Protein AF-A0A7S0YLD7-F1 (afdb_monomer)

Radius of gyration: 65.47 Å; Cα contacts (8 Å, |Δi|>4): 794; chains: 1; bounding box: 129×28×222 Å

Nearest PDB structures (foldseek):
  4e4d-assembly1_R  TM=2.985E-01  e=1.629E-03  Mus musculus
  3urf-assembly1_Z  TM=2.933E-01  e=1.146E-03  Homo sapiens
  3alq-assembly2_V  TM=3.279E-01  e=2.928E-03  Homo sapiens
  9cu8-assembly1_B  TM=3.240E-01  e=6.652E-03  Homo sapiens
  4rsu-assembly2_F  TM=4.200E-01  e=4.342E-02  Homo sapiens

Mean predicted aligned error: 17.15 Å

Foldseek 3Di:
DDDDDDDDDPDDDDAQDKDPPQWEFDDCDDPDSGDTDGQPQVPADVQWEFPDCIYHDSGDTDGQDWDPPQWEFEPPGYHDSGDTHGADDDDPQWAFADRTYHDSTDTDGQPFAAQQWAFDDDPDPRDHRDTDGLPPPDKPDPQWEAAHGRNDRGDIDGQDFDPPQWAFDDPMSNDSGDTDGQDWDDPQWEFPLCTDPVRRHDSGDTDGQDWDDPQWEFEDCTYHDSGDTDGQDQLDPQWAFDDHTYHDSTDTDGADDFEDPQWAFPDDDGNHDHTDIDGLVPDDWAPPQWEFPDHGYHDNGDTDGQDKDPPQWEFDDCIHHDSTDTDGADDDPPPDDFPDHIYHDSTDD

InterPro domains:
  IPR001368 TNFR/NGFR cysteine-rich region [PS50050] (234-277)
  IPR001368 TNFR/NGFR cysteine-rich region [PS50050] (285-326)

Sequence (349 aa):
ARGAGRGGSMGSCQPCPSCPTGKYRVGCSGLSEGSCVDCPSSQCAAGEWLSGCAGDQPGQCDSCATHPLGFYNAGCGGVSPGAKTPCRACGPGQWLSGCEGQEPGVCRPVSMPLESEYTAKPEAWNSDRVNKPCLGLEGCGAGSWRPCGNGTRGMCAKCGACDNGHYREGCGGVSEGSCAPCGHCDPGFVRVQCGGDEAPFSGGTCEPCGGCADGEFRDGCVYMSGGECALCRDCGAEMFLKGCGGEDAGACLECSPQCEPGSYEAVACSPRTNRVCADCASQAACPSGEFREGCGGVSRGECVACSSCPAGSYRSGCDTGSRGVCETCGACPEGQFRSGCSGVDPGVC

Organism: NCBI:txid464990

Structure (mmCIF, N/CA/C/O backbone):
data_AF-A0A7S0YLD7-F1
#
_entry.id   AF-A0A7S0YLD7-F1
#
loop_
_atom_site.group_PDB
_atom_site.id
_atom_site.type_symbol
_atom_site.label_atom_id
_atom_site.label_alt_id
_atom_site.label_comp_id
_atom_site.label_asym_id
_atom_site.label_entity_id
_atom_site.label_seq_id
_atom_site.pdbx_PDB_ins_code
_atom_site.Cartn_x
_atom_site.Cartn_y
_atom_site.Cartn_z
_atom_site.occupancy
_atom_site.B_iso_or_equiv
_atom_site.auth_seq_id
_atom_site.auth_comp_id
_atom_site.auth_asym_id
_atom_site.auth_atom_id
_atom_site.pdbx_PDB_model_num
ATOM 1 N N . ALA A 1 1 ? 63.143 11.534 -143.411 1.00 44.19 1 ALA A N 1
ATOM 2 C CA . ALA A 1 1 ? 63.783 11.706 -142.089 1.00 44.19 1 ALA A CA 1
ATOM 3 C C . ALA A 1 1 ? 62.665 11.762 -141.051 1.00 44.19 1 ALA A C 1
ATOM 5 O O . ALA A 1 1 ? 61.868 12.681 -141.106 1.00 44.19 1 ALA A O 1
ATOM 6 N N . ARG A 1 2 ? 62.316 10.655 -140.383 1.00 41.53 2 ARG A N 1
ATOM 7 C CA . ARG A 1 2 ? 62.881 10.194 -139.096 1.00 41.53 2 ARG A CA 1
ATOM 8 C C . ARG A 1 2 ? 63.023 11.326 -138.069 1.00 41.53 2 ARG A C 1
ATOM 10 O O . ARG A 1 2 ? 63.936 12.131 -138.182 1.00 41.53 2 ARG A O 1
ATOM 17 N N . GLY A 1 3 ? 62.157 11.293 -137.059 1.00 41.72 3 GLY A N 1
ATOM 18 C CA . GLY A 1 3 ? 62.261 12.038 -135.806 1.00 41.72 3 GLY A CA 1
ATOM 19 C C . GLY A 1 3 ? 61.340 11.389 -134.775 1.00 41.72 3 GLY A C 1
ATOM 20 O O . GLY A 1 3 ? 60.137 11.608 -134.799 1.00 41.72 3 GLY A O 1
ATOM 21 N N . ALA A 1 4 ? 61.914 10.503 -133.964 1.00 44.38 4 ALA A N 1
ATOM 22 C CA . ALA A 1 4 ? 61.267 9.644 -132.976 1.00 44.38 4 ALA A CA 1
ATOM 23 C C . ALA A 1 4 ? 61.378 10.214 -131.545 1.00 44.38 4 ALA A C 1
ATOM 25 O O . ALA A 1 4 ? 62.271 11.012 -131.270 1.00 44.38 4 ALA A O 1
ATOM 26 N N . GLY A 1 5 ? 60.554 9.689 -130.627 1.00 42.72 5 GLY A N 1
ATOM 27 C CA . GLY A 1 5 ? 60.706 9.804 -129.165 1.00 42.72 5 GLY A CA 1
ATOM 28 C C . GLY A 1 5 ? 59.812 10.886 -128.545 1.00 42.72 5 GLY A C 1
ATOM 29 O O . GLY A 1 5 ? 59.773 12.001 -129.034 1.00 42.72 5 GLY A O 1
ATOM 30 N N . ARG A 1 6 ? 59.095 10.655 -127.443 1.00 46.38 6 ARG A N 1
ATOM 31 C CA . ARG A 1 6 ? 59.477 9.878 -126.257 1.00 46.38 6 ARG A CA 1
ATOM 32 C C . ARG A 1 6 ? 58.252 9.230 -125.607 1.00 46.38 6 ARG A C 1
ATOM 34 O O . ARG A 1 6 ? 57.227 9.879 -125.426 1.00 46.38 6 ARG A O 1
ATOM 41 N N . GLY A 1 7 ? 58.404 7.963 -125.225 1.00 49.97 7 GLY A N 1
ATOM 42 C CA . GLY A 1 7 ? 57.498 7.284 -124.308 1.00 49.97 7 GLY A CA 1
ATOM 43 C C . GLY A 1 7 ? 57.622 7.875 -122.905 1.00 49.97 7 GLY A C 1
ATOM 44 O O . GLY A 1 7 ? 58.716 7.921 -122.342 1.00 49.97 7 GLY A O 1
ATOM 45 N N . GLY A 1 8 ? 56.501 8.333 -122.353 1.00 50.31 8 GLY A N 1
ATOM 46 C CA . GLY A 1 8 ? 56.354 8.546 -120.921 1.00 50.31 8 GLY A CA 1
ATOM 47 C C . GLY A 1 8 ? 56.080 7.198 -120.268 1.00 50.31 8 GLY A C 1
ATOM 48 O O . GLY A 1 8 ? 55.008 6.628 -120.450 1.00 50.31 8 GLY A O 1
ATOM 49 N N . SER A 1 9 ? 57.067 6.672 -119.548 1.00 53.47 9 SER A N 1
ATOM 50 C CA . SER A 1 9 ? 56.883 5.553 -118.626 1.00 53.47 9 SER A CA 1
ATOM 51 C C . SER A 1 9 ? 55.834 5.955 -117.587 1.00 53.47 9 SER A C 1
ATOM 53 O O . SER A 1 9 ? 56.093 6.852 -116.787 1.00 53.47 9 SER A O 1
ATOM 55 N N . MET A 1 10 ? 54.657 5.324 -117.598 1.00 56.72 10 MET A N 1
ATOM 56 C CA . MET A 1 10 ? 53.696 5.428 -116.497 1.00 56.72 10 MET A CA 1
ATOM 57 C C . MET A 1 10 ? 54.346 4.808 -115.256 1.00 56.72 10 MET A C 1
ATOM 59 O O . MET A 1 10 ? 54.397 3.589 -115.119 1.00 56.72 10 MET A O 1
ATOM 63 N N . GLY A 1 11 ? 54.928 5.643 -114.394 1.00 60.44 11 GLY A N 1
ATOM 64 C CA . GLY A 1 11 ? 55.459 5.199 -113.110 1.00 60.44 11 GLY A CA 1
ATOM 65 C C . GLY A 1 11 ? 54.328 4.621 -112.261 1.00 60.44 11 GLY A C 1
ATOM 66 O O . GLY A 1 11 ? 53.287 5.256 -112.103 1.00 60.44 11 GLY A O 1
ATOM 67 N N . SER A 1 12 ? 54.510 3.409 -111.741 1.00 69.62 12 SER A N 1
ATOM 68 C CA . SER A 1 12 ? 53.575 2.806 -110.792 1.00 69.62 12 SER A CA 1
ATOM 69 C C . SER A 1 12 ? 53.672 3.535 -109.452 1.00 69.62 12 SER A C 1
ATOM 71 O O . SER A 1 12 ? 54.767 3.625 -108.893 1.00 69.62 12 SER A O 1
ATOM 73 N N . CYS A 1 13 ? 52.554 4.023 -108.916 1.00 75.75 13 CYS A N 1
ATOM 74 C CA . CYS A 1 13 ? 52.517 4.590 -107.569 1.00 75.75 13 CYS A CA 1
ATOM 75 C C . CYS A 1 13 ? 52.912 3.512 -106.549 1.00 75.75 13 CYS A C 1
ATOM 77 O O . CYS A 1 13 ? 52.220 2.503 -106.410 1.00 75.75 13 CYS A O 1
ATOM 79 N N . GLN A 1 14 ? 54.033 3.715 -105.854 1.00 80.00 14 GLN A N 1
ATOM 80 C CA . GLN A 1 14 ? 54.391 2.905 -104.693 1.00 80.00 14 GLN A CA 1
ATOM 81 C C . GLN A 1 14 ? 53.663 3.449 -103.453 1.00 80.00 14 GLN A C 1
ATOM 83 O O . GLN A 1 14 ? 53.526 4.668 -103.324 1.00 80.00 14 GLN A O 1
ATOM 88 N N . PRO A 1 15 ? 53.173 2.576 -102.555 1.00 80.88 15 PRO A N 1
ATOM 89 C CA . PRO A 1 15 ? 52.549 3.012 -101.313 1.00 80.88 15 PRO A CA 1
ATOM 90 C C . PRO A 1 15 ? 53.565 3.734 -100.419 1.00 80.88 15 PRO A C 1
ATOM 92 O O . PRO A 1 15 ? 54.751 3.404 -100.413 1.00 80.88 15 PRO A O 1
ATOM 95 N N . CYS A 1 16 ? 53.085 4.708 -99.647 1.00 83.56 16 CYS A N 1
ATOM 96 C CA . CYS A 1 16 ? 53.912 5.449 -98.701 1.00 83.56 16 CYS A CA 1
ATOM 97 C C . CYS A 1 16 ? 54.559 4.496 -97.676 1.00 83.56 16 CYS A C 1
ATOM 99 O O . CYS A 1 16 ? 53.868 3.612 -97.160 1.00 83.56 16 CYS A O 1
ATOM 101 N N . PRO A 1 17 ? 55.845 4.676 -97.318 1.00 84.25 17 PRO A N 1
ATOM 102 C CA . PRO A 1 17 ? 56.487 3.828 -96.316 1.00 84.25 17 PRO A CA 1
ATOM 103 C C . PRO A 1 17 ? 55.792 3.965 -94.950 1.00 84.25 17 PRO A C 1
ATOM 105 O O . PRO A 1 17 ? 55.412 5.062 -94.548 1.00 84.25 17 PRO A O 1
ATOM 108 N N . SER A 1 18 ? 55.640 2.897 -94.172 1.00 84.56 18 SER A N 1
ATOM 109 C CA . SER A 1 18 ? 55.061 2.999 -92.821 1.00 84.56 18 SER A CA 1
ATOM 110 C C . SER A 1 18 ? 55.988 3.759 -91.858 1.00 84.56 18 SER A C 1
ATOM 112 O O . SER A 1 18 ? 57.210 3.639 -91.948 1.00 84.56 18 SER A O 1
ATOM 114 N N . CYS A 1 19 ? 55.424 4.535 -90.928 1.00 85.56 19 CYS A N 1
ATOM 115 C CA . CYS A 1 19 ? 56.188 5.157 -89.841 1.00 85.56 19 CYS A CA 1
ATOM 116 C C . CYS A 1 19 ? 56.404 4.181 -88.664 1.00 85.56 19 CYS A C 1
ATOM 118 O O . CYS A 1 19 ? 55.592 3.272 -88.480 1.00 85.56 19 CYS A O 1
ATOM 120 N N . PRO A 1 20 ? 57.471 4.355 -87.858 1.00 84.56 20 PRO A N 1
ATOM 121 C CA . PRO A 1 20 ? 57.653 3.619 -86.604 1.00 84.56 20 PRO A CA 1
ATOM 122 C C . PRO A 1 20 ? 56.518 3.882 -85.602 1.00 84.56 20 PRO A C 1
ATOM 124 O O . PRO A 1 20 ? 55.880 4.935 -85.649 1.00 84.56 20 PRO A O 1
ATOM 127 N N . THR A 1 21 ? 56.309 2.957 -84.659 1.00 80.94 21 THR A N 1
ATOM 128 C CA . THR A 1 21 ? 55.307 3.078 -83.585 1.00 80.94 21 THR A CA 1
ATOM 129 C C . THR A 1 21 ? 55.423 4.419 -82.853 1.00 80.94 21 THR A C 1
ATOM 131 O O . THR A 1 21 ? 56.514 4.802 -82.433 1.00 80.94 21 THR A O 1
ATOM 134 N N . GLY A 1 22 ? 54.296 5.121 -82.689 1.00 81.19 22 GLY A N 1
ATOM 135 C CA . GLY A 1 22 ? 54.239 6.440 -82.045 1.00 81.19 22 GLY A CA 1
ATOM 136 C C . GLY A 1 22 ? 54.400 7.635 -82.996 1.00 81.19 22 GLY A C 1
ATOM 137 O O . GLY A 1 22 ? 54.446 8.771 -82.522 1.00 81.19 22 GLY A O 1
ATOM 138 N N . LYS A 1 23 ? 54.456 7.407 -84.319 1.00 87.94 23 LYS A N 1
ATOM 139 C CA . LYS A 1 23 ? 54.466 8.460 -85.346 1.00 87.94 23 LYS A CA 1
ATOM 140 C C . LYS A 1 23 ? 53.478 8.172 -86.481 1.00 87.94 23 LYS A C 1
ATOM 142 O O . LYS A 1 23 ? 53.271 7.014 -86.842 1.00 87.94 23 LYS A O 1
ATOM 147 N N . TYR A 1 24 ? 52.952 9.226 -87.103 1.00 87.06 24 TYR A N 1
ATOM 148 C CA . TYR A 1 24 ? 52.149 9.148 -88.330 1.00 87.06 24 TYR A CA 1
ATOM 149 C C . TYR A 1 24 ? 52.771 9.993 -89.446 1.00 87.06 24 TYR A C 1
ATOM 151 O O . TYR A 1 24 ? 53.573 10.897 -89.200 1.00 87.06 24 TYR A O 1
ATOM 159 N N . ARG A 1 25 ? 52.458 9.665 -90.697 1.00 87.69 25 ARG A N 1
ATOM 16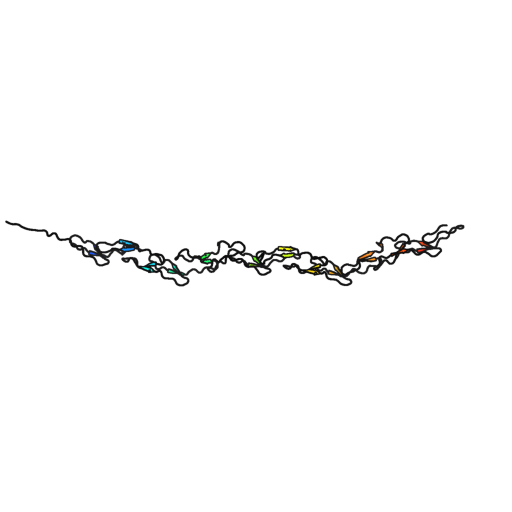0 C CA . ARG A 1 25 ? 53.053 10.286 -91.879 1.00 87.69 25 ARG A CA 1
ATOM 161 C C . ARG A 1 25 ? 52.218 11.469 -92.343 1.00 87.69 25 ARG A C 1
ATOM 163 O O . ARG A 1 25 ? 51.037 11.324 -92.636 1.00 87.69 25 ARG A O 1
ATOM 170 N N . VAL A 1 26 ? 52.868 12.617 -92.511 1.00 88.12 26 VAL A N 1
ATOM 171 C CA . VAL A 1 26 ? 52.284 13.811 -93.134 1.00 88.12 26 VAL A CA 1
ATOM 172 C C . VAL A 1 26 ? 52.987 14.130 -94.448 1.00 88.12 26 VAL A C 1
ATOM 174 O O . VAL A 1 26 ? 54.191 13.918 -94.600 1.00 88.12 26 VAL A O 1
ATOM 177 N N . GLY A 1 27 ? 52.231 14.652 -95.416 1.00 87.25 27 GLY A N 1
ATOM 178 C CA . GLY A 1 27 ? 52.791 15.159 -96.672 1.00 87.25 27 GLY A CA 1
ATOM 179 C C . GLY A 1 27 ? 53.348 14.092 -97.623 1.00 87.25 27 GLY A C 1
ATOM 180 O O . GLY A 1 27 ? 54.258 14.396 -98.393 1.00 87.25 27 GLY A O 1
ATOM 181 N N . CYS A 1 28 ? 52.832 12.856 -97.579 1.00 87.25 28 CYS A N 1
ATOM 182 C CA . CYS A 1 28 ? 53.123 11.860 -98.613 1.00 87.25 28 CYS A CA 1
ATOM 183 C C . CYS A 1 28 ? 52.245 12.121 -99.844 1.00 87.25 28 CYS A C 1
ATOM 185 O O . CYS A 1 28 ? 51.064 11.772 -99.860 1.00 87.25 28 CYS A O 1
ATOM 187 N N . SER A 1 29 ? 52.793 12.791 -100.857 1.00 83.44 29 SER A N 1
ATOM 188 C CA . SER A 1 29 ? 52.086 13.067 -102.110 1.00 83.44 29 SER A CA 1
ATOM 189 C C . SER A 1 29 ? 53.054 13.313 -103.270 1.00 83.44 29 SER A C 1
ATOM 191 O O . SER A 1 29 ? 54.171 13.807 -103.094 1.00 83.44 29 SER A O 1
ATOM 193 N N . GLY A 1 30 ? 52.623 12.967 -104.486 1.00 83.19 30 GLY A N 1
ATOM 194 C CA . GLY A 1 30 ? 53.399 13.183 -105.709 1.00 83.19 30 GLY A CA 1
ATOM 195 C C . GLY A 1 30 ? 54.743 12.445 -105.704 1.00 83.19 30 GLY A C 1
ATOM 196 O O . GLY A 1 30 ? 54.772 11.224 -105.811 1.00 83.19 30 GLY A O 1
ATOM 197 N N . LEU A 1 31 ? 55.843 13.204 -105.615 1.00 79.56 31 LEU A N 1
ATOM 198 C CA . LEU A 1 31 ? 57.227 12.702 -105.571 1.00 79.56 31 LEU A CA 1
ATOM 199 C C . LEU A 1 31 ? 57.837 12.710 -104.156 1.00 79.56 31 LEU A C 1
ATOM 201 O O . LEU A 1 31 ? 59.010 12.385 -103.996 1.00 79.56 31 LEU A O 1
ATOM 205 N N . SER A 1 32 ? 57.077 13.127 -103.140 1.00 83.88 32 SER A N 1
ATOM 206 C CA . SER A 1 32 ? 57.537 13.194 -101.753 1.00 83.88 32 SER A CA 1
ATOM 207 C C . SER A 1 32 ? 57.104 11.949 -100.993 1.00 83.88 32 SER A C 1
ATOM 209 O O . SER A 1 32 ? 55.913 11.642 -100.925 1.00 83.88 32 SER A O 1
ATOM 211 N N . GLU A 1 33 ? 58.055 11.279 -100.343 1.00 84.44 33 GLU A N 1
ATOM 212 C CA . GLU A 1 33 ? 57.756 10.173 -99.430 1.00 84.44 33 GLU A CA 1
ATOM 213 C C . GLU A 1 33 ? 57.054 10.650 -98.145 1.00 84.44 33 GLU A C 1
ATOM 215 O O . GLU A 1 33 ? 56.510 9.833 -97.409 1.00 84.44 33 GLU A O 1
ATOM 220 N N . GLY A 1 34 ? 57.018 11.958 -97.864 1.00 89.12 34 GLY A N 1
ATOM 221 C CA . GLY A 1 34 ? 56.459 12.530 -96.635 1.00 89.12 34 GLY A CA 1
ATOM 222 C C . GLY A 1 34 ? 57.356 12.343 -95.406 1.00 89.12 34 GLY A C 1
ATOM 223 O O . GLY A 1 34 ? 58.377 11.657 -95.455 1.00 89.12 34 GLY A O 1
ATOM 224 N N . SER A 1 35 ? 56.955 12.938 -94.282 1.00 89.81 35 SER A N 1
ATOM 225 C CA . SER A 1 35 ? 57.714 12.918 -93.023 1.00 89.81 35 SER A CA 1
ATOM 226 C C . SER A 1 35 ? 56.894 12.309 -91.891 1.00 89.81 35 SER A C 1
ATOM 228 O O . SER A 1 35 ? 55.695 12.558 -91.783 1.00 89.81 35 SER A O 1
ATOM 230 N N . CYS A 1 36 ? 57.544 11.530 -91.025 1.00 90.81 36 CYS A N 1
ATOM 231 C CA . CYS A 1 36 ? 56.917 10.988 -89.821 1.00 90.81 36 CYS A CA 1
ATOM 232 C C . CYS A 1 36 ? 56.949 12.029 -88.698 1.00 90.81 36 CYS A C 1
ATOM 234 O O . CYS A 1 36 ? 58.028 12.432 -88.259 1.00 90.81 36 CYS A O 1
ATOM 236 N N . VAL A 1 37 ? 55.777 12.428 -88.219 1.00 89.44 37 VAL A N 1
ATOM 237 C CA . VAL A 1 37 ? 55.598 13.337 -87.081 1.00 89.44 37 VAL A CA 1
ATOM 238 C C . VAL A 1 37 ? 55.055 12.572 -85.878 1.00 89.44 37 VAL A C 1
ATOM 240 O O . VAL A 1 37 ? 54.408 11.537 -86.037 1.00 89.44 37 VAL A O 1
ATOM 243 N N . ASP A 1 38 ? 55.354 13.058 -84.675 1.00 88.25 38 ASP A N 1
ATOM 244 C CA . ASP A 1 38 ? 54.923 12.405 -83.439 1.00 88.25 38 ASP A CA 1
ATOM 245 C C . ASP A 1 38 ? 53.398 12.429 -83.307 1.00 88.25 38 ASP A C 1
ATOM 247 O O . ASP A 1 38 ? 52.733 13.406 -83.668 1.00 88.25 38 ASP A O 1
ATOM 251 N N . CYS A 1 39 ? 52.846 11.330 -82.796 1.00 86.88 39 CYS A N 1
ATOM 252 C CA . CYS A 1 39 ? 51.427 11.230 -82.498 1.00 86.88 39 CYS A CA 1
ATOM 253 C C . CYS A 1 39 ? 51.005 12.341 -81.520 1.00 86.88 39 CYS A C 1
ATOM 255 O O . CYS A 1 39 ? 51.677 12.537 -80.502 1.00 86.88 39 CYS A O 1
ATOM 257 N N . PRO A 1 40 ? 49.890 13.050 -81.768 1.00 85.69 40 PRO A N 1
ATOM 258 C CA . PRO A 1 40 ? 49.458 14.177 -80.948 1.00 85.69 40 PRO A CA 1
ATOM 259 C C . PRO A 1 40 ? 48.782 13.719 -79.643 1.00 85.69 40 PRO A C 1
ATOM 261 O O . PRO A 1 40 ? 47.692 14.162 -79.301 1.00 85.69 40 PRO A O 1
ATOM 264 N N . SER A 1 41 ? 49.420 12.832 -78.875 1.00 78.81 41 SER A N 1
ATOM 265 C CA . SER A 1 41 ? 48.837 12.245 -77.660 1.00 78.81 41 SER A CA 1
ATOM 266 C C . SER A 1 41 ? 48.589 13.264 -76.543 1.00 78.81 41 SER A C 1
ATOM 268 O O . SER A 1 41 ? 47.836 12.987 -75.617 1.00 78.81 41 SER A O 1
ATOM 270 N N . SER A 1 42 ? 49.209 14.445 -76.619 1.00 80.38 42 SER A N 1
ATOM 271 C CA . SER A 1 42 ? 48.949 15.578 -75.724 1.00 80.38 42 SER A CA 1
ATOM 272 C C . SER A 1 42 ? 47.642 16.321 -76.027 1.00 80.38 42 SER A C 1
ATOM 274 O O . SER A 1 42 ? 47.277 17.212 -75.265 1.00 80.38 42 SER A O 1
ATOM 276 N N . GLN A 1 43 ? 46.949 15.985 -77.122 1.00 85.56 43 GLN A N 1
ATOM 277 C CA . GLN A 1 43 ? 45.658 16.580 -77.485 1.00 85.56 43 GLN A CA 1
ATOM 278 C C . GLN A 1 43 ? 44.459 15.839 -76.882 1.00 85.56 43 GLN A C 1
ATOM 280 O O . GLN A 1 43 ? 43.360 16.387 -76.891 1.00 85.56 43 GLN A O 1
ATOM 285 N N . CYS A 1 44 ? 44.652 14.628 -76.351 1.00 87.31 44 CYS A N 1
ATOM 286 C CA . CYS A 1 44 ? 43.582 13.895 -75.678 1.00 87.31 44 CYS A CA 1
ATOM 287 C C . CYS A 1 44 ? 43.329 14.461 -74.278 1.00 87.31 44 CYS A C 1
ATOM 289 O O . CYS A 1 44 ? 44.271 14.806 -73.556 1.00 87.31 44 CYS A O 1
ATOM 291 N N . ALA A 1 45 ? 42.055 14.569 -73.896 1.00 87.31 45 ALA A N 1
ATOM 292 C CA . ALA A 1 45 ? 41.681 15.064 -72.580 1.00 87.31 45 ALA A CA 1
ATOM 293 C C . ALA A 1 45 ? 42.025 14.039 -71.483 1.00 87.31 45 ALA A C 1
ATOM 295 O O . ALA A 1 45 ? 42.262 12.857 -71.739 1.00 87.31 45 ALA A O 1
ATOM 296 N N . ALA A 1 46 ? 42.043 14.484 -70.223 1.00 81.31 46 ALA A N 1
ATOM 297 C CA . ALA A 1 46 ? 42.197 13.570 -69.094 1.00 81.31 46 ALA A CA 1
ATOM 298 C C . ALA A 1 46 ? 41.055 12.534 -69.094 1.00 81.31 46 ALA A C 1
ATOM 300 O O . ALA A 1 46 ? 39.885 12.910 -69.076 1.00 81.31 46 ALA A O 1
ATOM 301 N N . GLY A 1 47 ? 41.394 11.240 -69.097 1.00 82.50 47 GLY A N 1
ATOM 302 C CA . GLY A 1 47 ? 40.413 10.157 -69.263 1.00 82.50 47 GLY A CA 1
ATOM 303 C C . GLY A 1 47 ? 40.231 9.657 -70.694 1.00 82.50 47 GLY A C 1
ATOM 304 O O . GLY A 1 47 ? 39.331 8.852 -70.937 1.00 82.50 47 GLY A O 1
ATOM 305 N N . GLU A 1 48 ? 41.104 10.072 -71.610 1.00 89.12 48 GLU A N 1
ATOM 306 C CA . GLU A 1 48 ? 41.169 9.567 -72.977 1.00 89.12 48 GLU A CA 1
ATOM 307 C C . GLU A 1 48 ? 42.583 9.092 -73.332 1.00 89.12 48 GLU A C 1
ATOM 309 O O . GLU A 1 48 ? 43.583 9.548 -72.770 1.00 89.12 48 GLU A O 1
ATOM 314 N N . TRP A 1 49 ? 42.673 8.178 -74.293 1.00 88.06 49 TRP A N 1
ATOM 315 C CA . TRP A 1 49 ? 43.929 7.700 -74.862 1.00 88.06 49 TRP A CA 1
ATOM 316 C C . TRP A 1 49 ? 43.864 7.745 -76.386 1.00 88.06 49 TRP A C 1
ATOM 318 O O . TRP A 1 49 ? 42.804 7.589 -76.984 1.00 88.06 49 TRP A O 1
ATOM 328 N N . LEU A 1 50 ? 45.004 7.969 -77.029 1.00 88.44 50 LEU A N 1
ATOM 329 C CA . LEU A 1 50 ? 45.099 8.049 -78.477 1.00 88.44 50 LEU A CA 1
ATOM 330 C C . LEU A 1 50 ? 45.178 6.641 -79.075 1.00 88.44 50 LEU A C 1
ATOM 332 O O . LEU A 1 50 ? 46.209 5.969 -78.968 1.00 88.44 50 LEU A O 1
ATOM 336 N N . SER A 1 51 ? 44.104 6.219 -79.734 1.00 87.62 51 SER A N 1
ATOM 337 C CA . SER A 1 51 ? 44.025 4.967 -80.476 1.00 87.62 51 SER A CA 1
ATOM 338 C C . SER A 1 51 ? 44.296 5.185 -81.965 1.00 87.62 51 SER A C 1
ATOM 340 O O . SER A 1 51 ? 44.127 6.277 -82.508 1.00 87.62 51 SER A O 1
ATOM 342 N N . GLY A 1 52 ? 44.779 4.144 -82.647 1.00 85.44 52 GLY A N 1
ATOM 343 C CA . GLY A 1 52 ? 44.892 4.150 -84.109 1.00 85.44 52 GLY A CA 1
ATOM 344 C C . GLY A 1 52 ? 45.935 5.103 -84.711 1.00 85.44 52 GLY A C 1
ATOM 345 O O . GLY A 1 52 ? 45.923 5.298 -85.922 1.00 85.44 52 GLY A O 1
ATOM 346 N N . CYS A 1 53 ? 46.846 5.685 -83.922 1.00 84.81 53 CYS A N 1
ATOM 347 C CA . CYS A 1 53 ? 47.915 6.521 -84.476 1.00 84.81 53 CYS A CA 1
ATOM 348 C C . CYS A 1 53 ? 49.017 5.665 -85.125 1.00 84.81 53 CYS A C 1
ATOM 350 O O . CYS A 1 53 ? 49.957 5.213 -84.464 1.00 84.81 53 CYS A O 1
ATOM 352 N N . ALA A 1 54 ? 48.874 5.418 -86.427 1.00 82.81 54 ALA A N 1
ATOM 353 C CA . ALA A 1 54 ? 49.837 4.709 -87.259 1.00 82.81 54 AL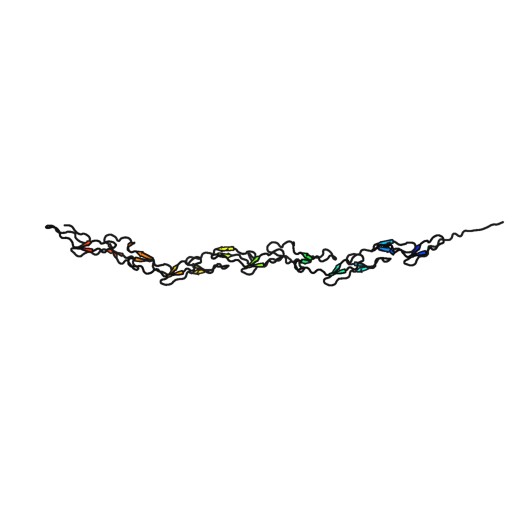A A CA 1
ATOM 354 C C . ALA A 1 54 ? 49.615 5.032 -88.746 1.00 82.81 54 ALA A C 1
ATOM 356 O O . ALA A 1 54 ? 48.538 5.460 -89.159 1.00 82.81 54 ALA A O 1
ATOM 357 N N . GLY A 1 55 ? 50.635 4.781 -89.572 1.00 82.00 55 GLY A N 1
ATOM 358 C CA . GLY A 1 55 ? 50.526 4.963 -91.021 1.00 82.00 55 GLY A CA 1
ATOM 359 C C . GLY A 1 55 ? 50.325 6.431 -91.393 1.00 82.00 55 GLY A C 1
ATOM 360 O O . GLY A 1 55 ? 51.188 7.252 -91.096 1.00 82.00 55 GLY A O 1
ATOM 361 N N . ASP A 1 56 ? 49.214 6.743 -92.053 1.00 78.94 56 ASP A N 1
ATOM 362 C CA . ASP A 1 56 ? 48.781 8.078 -92.479 1.00 78.94 56 ASP A CA 1
ATOM 363 C C . ASP A 1 56 ? 47.683 8.683 -91.583 1.00 78.94 56 ASP A C 1
ATOM 365 O O . ASP A 1 56 ? 47.221 9.795 -91.840 1.00 78.94 56 ASP A O 1
ATOM 369 N N . GLN A 1 57 ? 47.283 7.989 -90.511 1.00 82.75 57 GLN A N 1
ATOM 370 C CA . GLN A 1 57 ? 46.225 8.446 -89.615 1.00 82.75 57 GLN A CA 1
ATOM 371 C C . GLN A 1 57 ? 46.797 9.053 -88.324 1.00 82.75 57 GLN A C 1
ATOM 373 O O . GLN A 1 57 ? 47.602 8.406 -87.648 1.00 82.75 57 GLN A O 1
ATOM 378 N N . PRO A 1 58 ? 46.363 10.268 -87.928 1.00 83.62 58 PRO A N 1
ATOM 379 C CA . PRO A 1 58 ? 46.814 10.913 -86.691 1.00 83.62 58 PRO A CA 1
ATOM 380 C C . PRO A 1 58 ? 46.283 10.241 -85.409 1.00 83.62 58 PRO A C 1
ATOM 382 O O . PRO A 1 58 ? 46.707 10.609 -84.314 1.00 83.62 58 PRO A O 1
ATOM 385 N N . GLY A 1 59 ? 45.390 9.252 -85.536 1.00 88.00 59 GLY A N 1
ATOM 386 C CA . GLY A 1 59 ? 44.689 8.601 -84.431 1.00 88.00 59 GLY A CA 1
ATOM 387 C C . GLY A 1 59 ? 43.458 9.375 -83.950 1.00 88.00 59 GLY A C 1
ATOM 388 O O . GLY A 1 59 ? 43.193 10.493 -84.396 1.00 88.00 59 GLY A O 1
ATOM 389 N N . GLN A 1 60 ? 42.701 8.763 -83.043 1.00 90.75 60 GLN A N 1
ATOM 390 C CA . GLN A 1 60 ? 41.532 9.352 -82.390 1.00 90.75 60 GLN A CA 1
ATOM 391 C C . GLN A 1 60 ? 41.639 9.169 -80.872 1.00 90.75 60 GLN A C 1
ATOM 393 O O . GLN A 1 60 ? 42.157 8.162 -80.397 1.00 90.75 60 GLN A O 1
ATOM 398 N N . CYS A 1 61 ? 41.178 10.157 -80.107 1.00 90.25 61 CYS A N 1
ATOM 399 C CA . CYS A 1 61 ? 41.087 10.037 -78.657 1.00 90.25 61 CYS A CA 1
ATOM 400 C C . CYS A 1 61 ? 39.860 9.192 -78.298 1.00 90.25 61 CYS A C 1
ATOM 402 O O . CYS A 1 61 ? 38.727 9.589 -78.569 1.00 90.25 61 CYS A O 1
ATOM 404 N N . ASP A 1 62 ? 40.107 8.029 -77.704 1.00 88.81 62 ASP A N 1
ATOM 405 C CA . ASP A 1 62 ? 39.086 7.124 -77.195 1.00 88.81 62 ASP A CA 1
ATOM 406 C C . ASP A 1 62 ? 38.991 7.246 -75.676 1.00 88.81 62 ASP A C 1
ATOM 408 O O . ASP A 1 62 ? 39.998 7.348 -74.971 1.00 88.81 62 ASP A O 1
ATOM 412 N N . SER A 1 63 ? 37.768 7.193 -75.150 1.00 88.06 63 SER A N 1
ATOM 413 C CA . SER A 1 63 ? 37.545 7.229 -73.707 1.00 88.06 63 SER A CA 1
ATOM 414 C C . SER A 1 63 ? 38.097 5.976 -73.028 1.00 88.06 63 SER A C 1
ATOM 416 O O . SER A 1 63 ? 37.925 4.849 -73.502 1.00 88.06 63 SER A O 1
ATOM 418 N N . CYS A 1 64 ? 38.727 6.166 -71.871 1.00 86.12 64 CYS A N 1
ATOM 419 C CA . CYS A 1 64 ? 39.155 5.069 -71.016 1.00 86.12 64 CYS A CA 1
ATOM 420 C C . CYS A 1 64 ? 37.958 4.192 -70.626 1.00 86.12 64 CYS A C 1
ATOM 422 O O . CYS A 1 64 ? 36.907 4.694 -70.223 1.00 86.12 64 CYS A O 1
ATOM 424 N N . ALA A 1 65 ? 38.127 2.870 -70.700 1.00 83.50 65 ALA A N 1
ATOM 425 C CA . ALA A 1 65 ? 37.076 1.938 -70.312 1.00 83.50 65 ALA A CA 1
ATOM 426 C C . ALA A 1 65 ? 36.691 2.125 -68.835 1.00 83.50 65 ALA A C 1
ATOM 428 O O . ALA A 1 65 ? 37.559 2.166 -67.959 1.00 83.50 65 ALA A O 1
ATOM 429 N N . THR A 1 66 ? 35.386 2.184 -68.558 1.00 79.62 66 THR A N 1
ATOM 430 C CA . THR A 1 66 ? 34.853 2.039 -67.202 1.00 79.62 66 THR A CA 1
ATOM 431 C C . THR A 1 66 ? 34.724 0.552 -66.875 1.00 79.62 66 THR A C 1
ATOM 433 O O . THR A 1 66 ? 34.362 -0.273 -67.719 1.00 79.62 66 THR A O 1
ATOM 436 N N . HIS A 1 67 ? 35.077 0.175 -65.649 1.00 79.19 67 HIS A N 1
ATOM 437 C CA . HIS A 1 67 ? 35.040 -1.214 -65.200 1.00 79.19 67 HIS A CA 1
ATOM 438 C C . HIS A 1 67 ? 33.956 -1.429 -64.135 1.00 79.19 67 HIS A C 1
ATOM 440 O O . HIS A 1 67 ? 33.564 -0.477 -63.461 1.00 79.19 67 HIS A O 1
ATOM 446 N N . PRO A 1 68 ? 33.465 -2.675 -63.966 1.00 76.44 68 PRO A N 1
ATOM 447 C CA . PRO A 1 68 ? 32.571 -3.021 -62.866 1.00 76.44 68 PRO A CA 1
ATOM 448 C C . PRO A 1 68 ? 33.202 -2.725 -61.502 1.00 76.44 68 PRO A C 1
ATOM 450 O O . PRO A 1 68 ? 34.428 -2.727 -61.368 1.00 76.44 68 PRO A O 1
ATOM 453 N N . LEU A 1 69 ? 32.347 -2.556 -60.489 1.00 69.94 69 LEU A N 1
ATOM 454 C CA . LEU A 1 69 ? 32.746 -2.339 -59.097 1.00 69.94 69 LEU A CA 1
ATOM 455 C C . LEU A 1 69 ? 33.856 -3.315 -58.662 1.00 69.94 69 LEU A C 1
ATOM 457 O O . LEU A 1 69 ? 33.775 -4.519 -58.918 1.00 69.94 69 LEU A O 1
ATOM 461 N N . GLY A 1 70 ? 34.888 -2.781 -58.001 1.00 77.19 70 GLY A N 1
ATOM 462 C CA . GLY A 1 70 ? 36.056 -3.540 -57.539 1.00 77.19 70 GLY A CA 1
ATOM 463 C C . GLY A 1 70 ? 37.281 -3.482 -58.462 1.00 77.19 70 GLY A C 1
ATOM 464 O O . GLY A 1 70 ? 38.299 -4.097 -58.141 1.00 77.19 70 GLY A O 1
ATOM 465 N N . PHE A 1 71 ? 37.219 -2.733 -59.568 1.00 84.31 71 PHE A N 1
ATOM 466 C CA . PHE A 1 71 ? 38.352 -2.500 -60.468 1.00 84.31 71 PHE A CA 1
ATOM 467 C C . PHE A 1 71 ? 38.462 -1.027 -60.878 1.00 84.31 71 PHE A C 1
ATOM 469 O O . PHE A 1 71 ? 37.449 -0.364 -61.086 1.00 84.31 71 PHE A O 1
ATOM 476 N N . TYR A 1 72 ? 39.692 -0.555 -61.075 1.00 84.94 72 TYR A N 1
ATOM 477 C CA . TYR A 1 72 ? 40.003 0.740 -61.687 1.00 84.94 72 TYR A CA 1
ATO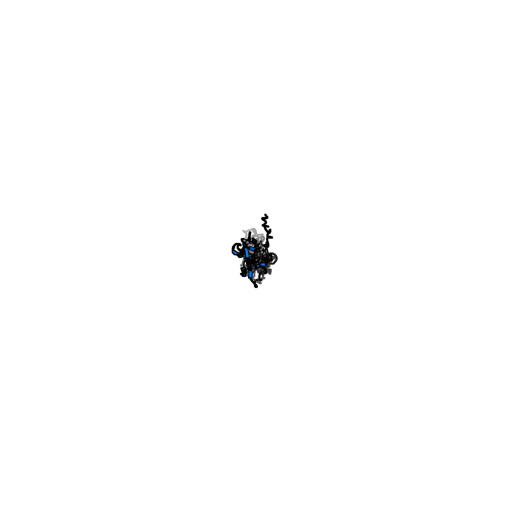M 478 C C . TYR A 1 72 ? 40.889 0.534 -62.924 1.00 84.94 72 TYR A C 1
ATOM 480 O O . TYR A 1 72 ? 41.477 -0.534 -63.115 1.00 84.94 72 TYR A O 1
ATOM 488 N N . ASN A 1 73 ? 40.951 1.529 -63.801 1.00 86.12 73 ASN A N 1
ATOM 489 C CA . ASN A 1 73 ? 41.750 1.501 -65.017 1.00 86.12 73 ASN A CA 1
ATOM 490 C C . ASN A 1 73 ? 43.092 2.211 -64.779 1.00 86.12 73 ASN A C 1
ATOM 492 O O . ASN A 1 73 ? 43.175 3.439 -64.796 1.00 86.12 73 ASN A O 1
ATOM 496 N N . ALA A 1 74 ? 44.145 1.436 -64.517 1.00 85.31 74 ALA A N 1
ATOM 497 C CA . ALA A 1 74 ? 45.468 1.970 -64.216 1.00 85.31 74 ALA A CA 1
ATOM 498 C C . ALA A 1 74 ? 46.228 2.327 -65.500 1.00 85.31 74 ALA A C 1
ATOM 500 O O . ALA A 1 74 ? 46.354 1.499 -66.404 1.00 85.31 74 ALA A O 1
ATOM 501 N N . GLY A 1 75 ? 46.797 3.535 -65.554 1.00 83.62 75 GLY A N 1
ATOM 502 C CA . GLY A 1 75 ? 47.690 3.945 -66.643 1.00 83.62 75 GLY A CA 1
ATOM 503 C C . GLY A 1 75 ? 46.993 4.158 -67.989 1.00 83.62 75 GLY A C 1
ATOM 504 O O . GLY A 1 75 ? 47.605 3.920 -69.033 1.00 83.62 75 GLY A O 1
ATOM 505 N N . CYS A 1 76 ? 45.723 4.566 -67.971 1.00 84.88 76 CYS A N 1
ATOM 506 C CA . CYS A 1 76 ? 45.048 5.032 -69.175 1.00 84.88 76 CYS A CA 1
ATOM 507 C C . CYS A 1 76 ? 45.497 6.462 -69.510 1.00 84.88 76 CYS A C 1
ATOM 509 O O . CYS A 1 76 ? 45.541 7.324 -68.634 1.00 84.88 76 CYS A O 1
ATOM 511 N N . GLY A 1 77 ? 45.872 6.699 -70.765 1.00 84.50 77 GLY A N 1
ATOM 512 C CA . GLY A 1 77 ? 46.345 8.000 -71.233 1.00 84.50 77 GLY A CA 1
ATOM 513 C C . GLY A 1 77 ? 47.500 7.901 -72.224 1.00 84.50 77 GLY A C 1
ATOM 514 O O . GLY A 1 77 ? 48.140 6.857 -72.387 1.00 84.50 77 GLY A O 1
ATOM 515 N N . GLY A 1 78 ? 47.775 9.006 -72.915 1.00 84.25 78 GLY A N 1
ATOM 516 C CA . GLY A 1 78 ? 48.799 9.042 -73.956 1.00 84.25 78 GLY A CA 1
ATOM 517 C C . GLY A 1 78 ? 48.416 8.128 -75.120 1.00 84.25 78 GLY A C 1
ATOM 518 O O . GLY A 1 78 ? 47.486 8.438 -75.849 1.00 84.25 78 GLY A O 1
ATOM 519 N N . VAL A 1 79 ? 49.116 7.004 -75.281 1.00 81.94 79 VAL A N 1
ATOM 520 C CA . VAL A 1 79 ? 48.839 5.969 -76.304 1.00 81.94 79 VAL A CA 1
ATOM 521 C C . VAL A 1 79 ? 48.396 4.631 -75.693 1.00 81.94 79 VAL A C 1
ATOM 523 O O . VAL A 1 79 ? 48.373 3.611 -76.376 1.00 81.94 79 VAL A O 1
ATOM 526 N N . SER A 1 80 ? 48.095 4.608 -74.390 1.00 83.50 80 SER A N 1
ATOM 527 C CA . SER A 1 80 ? 47.770 3.390 -73.643 1.00 83.50 80 SER A CA 1
ATOM 528 C C . SER A 1 80 ? 46.288 3.354 -73.253 1.00 83.50 80 SER A C 1
ATOM 530 O O . SER A 1 80 ? 45.836 4.281 -72.575 1.00 83.50 80 SER A O 1
ATOM 532 N N . PRO A 1 81 ? 45.549 2.269 -73.567 1.00 83.31 81 PRO A N 1
ATOM 533 C CA . PRO A 1 81 ? 44.166 2.076 -73.110 1.00 83.31 81 PRO A CA 1
ATOM 534 C C . PRO A 1 81 ? 44.042 1.827 -71.594 1.00 83.31 81 PRO A C 1
ATOM 536 O O . PRO A 1 81 ? 42.931 1.765 -71.059 1.00 83.31 81 PRO A O 1
ATOM 539 N N . GLY A 1 82 ? 45.179 1.681 -70.907 1.00 86.50 82 GLY A N 1
ATOM 540 C CA . GLY A 1 82 ? 45.258 1.309 -69.501 1.00 86.50 82 GLY A CA 1
ATOM 541 C C . GLY A 1 82 ? 44.961 -0.172 -69.255 1.00 86.50 82 GLY A C 1
ATOM 542 O O . GLY A 1 82 ? 44.650 -0.939 -70.170 1.00 86.50 82 GLY A O 1
ATOM 543 N N . ALA A 1 83 ? 45.122 -0.595 -68.003 1.00 88.00 83 ALA A N 1
ATOM 544 C CA . ALA A 1 83 ? 44.904 -1.968 -67.574 1.00 88.00 83 ALA A CA 1
ATOM 545 C C . ALA A 1 83 ? 43.872 -2.044 -66.444 1.00 88.00 83 ALA A C 1
ATOM 547 O O . ALA A 1 83 ? 43.976 -1.357 -65.422 1.00 88.00 83 ALA A O 1
ATOM 548 N N . LYS A 1 84 ? 42.918 -2.971 -66.593 1.00 87.31 84 LYS A N 1
ATOM 549 C CA . LYS A 1 84 ? 41.968 -3.336 -65.540 1.00 87.31 84 LYS A CA 1
ATOM 550 C C . LYS A 1 84 ? 42.724 -3.857 -64.321 1.00 87.31 84 LYS A C 1
ATOM 552 O O . LYS A 1 84 ? 43.242 -4.973 -64.336 1.00 87.31 84 LYS A O 1
ATOM 557 N N . THR A 1 85 ? 42.736 -3.072 -63.255 1.00 85.69 85 THR A N 1
ATOM 558 C CA . THR A 1 85 ? 43.496 -3.363 -62.041 1.00 85.69 85 THR A CA 1
ATOM 559 C C . THR A 1 85 ? 42.536 -3.530 -60.865 1.00 85.69 85 THR A C 1
ATOM 561 O O . THR A 1 85 ? 41.646 -2.695 -60.684 1.00 85.69 85 THR A O 1
ATOM 564 N N . PRO A 1 86 ? 42.644 -4.619 -60.080 1.00 84.88 86 PRO A N 1
ATOM 565 C CA . PRO A 1 86 ? 41.779 -4.821 -58.929 1.00 84.88 86 PRO A CA 1
ATOM 566 C C . PRO A 1 86 ? 42.040 -3.750 -57.873 1.00 84.88 86 PRO A C 1
ATOM 568 O O . PRO A 1 86 ? 43.182 -3.382 -57.587 1.00 84.88 86 PRO A O 1
ATOM 571 N N . CYS A 1 87 ? 40.959 -3.280 -57.270 1.00 84.19 87 CYS A N 1
ATOM 572 C CA . CYS A 1 87 ? 41.010 -2.447 -56.087 1.00 84.19 87 CYS A CA 1
ATOM 573 C C . CYS A 1 87 ? 41.705 -3.197 -54.943 1.00 84.19 87 CYS A C 1
ATOM 575 O O . CYS A 1 87 ? 41.448 -4.381 -54.712 1.00 84.19 87 CYS A O 1
ATOM 577 N N . ARG A 1 88 ? 42.577 -2.512 -54.197 1.00 85.44 88 ARG A N 1
ATOM 578 C CA . ARG A 1 88 ? 43.203 -3.106 -53.007 1.00 85.44 88 ARG A CA 1
ATOM 579 C C . ARG A 1 88 ? 42.170 -3.323 -51.901 1.00 85.44 88 ARG A C 1
ATOM 581 O O . ARG A 1 88 ? 41.288 -2.493 -51.702 1.00 85.44 88 ARG A O 1
ATOM 588 N N . ALA A 1 89 ? 42.327 -4.388 -51.122 1.00 78.50 89 ALA A N 1
ATOM 589 C CA . ALA A 1 89 ? 41.595 -4.530 -49.869 1.00 78.50 89 ALA A CA 1
ATOM 590 C C . ALA A 1 89 ? 42.187 -3.586 -48.809 1.00 78.50 89 ALA A C 1
ATOM 592 O O . ALA A 1 89 ? 43.409 -3.493 -48.669 1.00 78.50 89 ALA A O 1
ATOM 593 N N . CYS A 1 90 ? 41.331 -2.889 -48.064 1.00 80.31 90 CYS A N 1
ATOM 594 C CA . CYS A 1 90 ? 41.758 -2.129 -46.892 1.00 80.31 90 CYS A CA 1
ATOM 595 C C . CYS A 1 90 ? 41.905 -3.046 -45.671 1.00 80.31 90 CYS A C 1
ATOM 597 O O . CYS A 1 90 ? 41.300 -4.118 -45.608 1.00 80.31 90 CYS A O 1
ATOM 599 N N . GLY A 1 91 ? 42.724 -2.624 -44.703 1.00 77.25 91 GLY A N 1
ATOM 600 C CA . GLY A 1 91 ? 42.901 -3.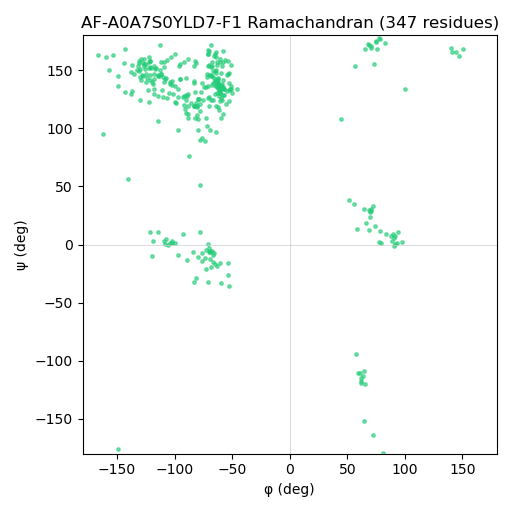352 -43.447 1.00 77.25 91 GLY A CA 1
ATOM 601 C C . GLY A 1 91 ? 41.644 -3.330 -42.559 1.00 77.25 91 GLY A C 1
ATOM 602 O O . GLY A 1 91 ? 40.687 -2.605 -42.847 1.00 77.25 91 GLY A O 1
ATOM 603 N N . PRO A 1 92 ? 41.632 -4.102 -41.456 1.00 67.38 92 PRO A N 1
ATOM 604 C CA . PRO A 1 92 ? 40.537 -4.089 -40.488 1.00 67.38 92 PRO A CA 1
ATOM 605 C C . PRO A 1 92 ? 40.214 -2.663 -40.012 1.00 67.38 92 PRO A C 1
ATOM 607 O O . PRO A 1 92 ? 41.117 -1.899 -39.681 1.00 67.38 92 PRO A O 1
ATOM 610 N N . GLY A 1 93 ? 38.927 -2.305 -39.972 1.00 67.81 93 GLY A N 1
ATOM 611 C CA . GLY A 1 93 ? 38.478 -0.978 -39.525 1.00 67.81 93 GLY A CA 1
ATOM 612 C C . GLY A 1 93 ? 38.630 0.145 -40.558 1.00 67.81 93 GLY A C 1
ATOM 613 O O . GLY A 1 93 ? 38.476 1.312 -40.208 1.00 67.81 93 GLY A O 1
ATOM 614 N N . GLN A 1 94 ? 38.910 -0.182 -41.822 1.00 77.19 94 GLN A N 1
ATOM 615 C CA . GLN A 1 94 ? 38.983 0.777 -42.924 1.00 77.19 94 GLN A CA 1
ATOM 616 C C . GLN A 1 94 ? 38.076 0.363 -44.092 1.00 77.19 94 GLN A C 1
ATOM 618 O O . GLN A 1 94 ? 37.806 -0.821 -44.289 1.00 77.19 94 GLN A O 1
ATOM 623 N N . TRP A 1 95 ? 37.630 1.332 -44.889 1.00 72.19 95 TRP A N 1
ATOM 624 C CA . TRP A 1 95 ? 36.874 1.114 -46.124 1.00 72.19 95 TRP A CA 1
ATOM 625 C C . TRP A 1 95 ? 37.546 1.816 -47.308 1.00 72.19 95 TRP A C 1
ATOM 627 O O . TRP A 1 95 ? 38.243 2.816 -47.133 1.00 72.19 95 TRP A O 1
ATOM 637 N N . LEU A 1 96 ? 37.380 1.275 -48.517 1.00 77.56 96 LEU A N 1
ATOM 638 C CA . LEU A 1 96 ? 38.008 1.810 -49.725 1.00 77.56 96 LEU A CA 1
ATOM 639 C C . LEU A 1 96 ? 37.093 2.845 -50.388 1.00 77.56 96 LEU A C 1
ATOM 641 O O . LEU A 1 96 ? 36.041 2.494 -50.914 1.00 77.56 96 LEU A O 1
ATOM 645 N N . SER A 1 97 ? 37.513 4.110 -50.387 1.00 79.69 97 SER A N 1
ATOM 646 C CA . SER A 1 97 ? 36.787 5.217 -51.022 1.00 79.69 97 SER A CA 1
ATOM 647 C C . SER A 1 97 ? 37.382 5.569 -52.386 1.00 79.69 97 SER A C 1
ATOM 649 O O . SER A 1 97 ? 38.603 5.644 -52.515 1.00 79.69 97 SER A O 1
ATOM 651 N N . GLY A 1 98 ? 36.535 5.792 -53.397 1.00 76.12 98 GLY A N 1
ATOM 652 C CA . GLY A 1 98 ? 36.961 6.300 -54.708 1.00 76.12 98 GLY A CA 1
ATOM 653 C C . GLY A 1 98 ? 37.798 5.332 -55.551 1.00 76.12 98 GLY A C 1
ATOM 654 O O . GLY A 1 98 ? 38.659 5.782 -56.297 1.00 76.12 98 GLY A O 1
ATOM 655 N N . CYS A 1 99 ? 37.600 4.014 -55.414 1.00 82.31 99 CYS A N 1
ATOM 656 C CA . CYS A 1 99 ? 38.204 3.048 -56.338 1.00 82.31 99 CYS A CA 1
ATOM 657 C C . CYS A 1 99 ? 37.298 2.834 -57.555 1.00 82.31 99 CYS A C 1
ATOM 659 O O . CYS A 1 99 ? 36.552 1.855 -57.639 1.00 82.31 99 CYS A O 1
ATOM 661 N N . GLU A 1 100 ? 37.327 3.812 -58.452 1.00 79.75 100 GLU A N 1
ATOM 662 C CA . GLU A 1 100 ? 36.584 3.842 -59.706 1.00 79.75 100 GLU A CA 1
ATOM 663 C C . GLU A 1 100 ? 37.317 4.722 -60.730 1.00 79.75 100 GLU A C 1
ATOM 665 O O . GLU A 1 100 ? 38.207 5.504 -60.388 1.00 79.75 100 GLU A O 1
ATOM 670 N N . GLY A 1 101 ? 36.972 4.582 -62.010 1.00 81.38 101 GLY A N 1
ATOM 671 C CA . GLY A 1 101 ? 37.642 5.328 -63.075 1.00 81.38 101 GLY A CA 1
ATOM 672 C C . GLY A 1 101 ? 39.129 4.977 -63.157 1.00 81.38 101 GLY A C 1
ATOM 673 O O . GLY A 1 101 ? 39.465 3.823 -63.404 1.00 81.38 101 GLY A O 1
ATOM 674 N N . GLN A 1 102 ? 40.004 5.966 -62.963 1.00 78.75 102 GLN A N 1
ATOM 675 C CA . GLN A 1 102 ? 41.468 5.823 -63.037 1.00 78.75 102 GLN A CA 1
ATOM 676 C C . GLN A 1 102 ? 42.156 5.840 -61.663 1.00 78.75 102 GLN A C 1
ATOM 678 O O . GLN A 1 102 ? 43.377 5.711 -61.578 1.00 78.75 102 GLN A O 1
ATOM 683 N N . GLU A 1 103 ? 41.389 5.992 -60.585 1.00 82.25 103 GLU A N 1
ATOM 684 C CA . GLU A 1 103 ? 41.926 6.182 -59.242 1.00 82.25 103 GLU A CA 1
ATOM 685 C C . GLU A 1 103 ? 41.970 4.844 -58.477 1.00 82.25 103 GLU A C 1
ATOM 687 O O . GLU A 1 103 ? 40.976 4.113 -58.443 1.00 82.25 103 GLU A O 1
ATOM 692 N N . PRO A 1 104 ? 43.087 4.510 -57.801 1.00 82.31 104 PRO A N 1
ATOM 693 C CA . PRO A 1 104 ? 43.222 3.270 -57.027 1.00 82.31 104 PRO A CA 1
ATOM 694 C C . PRO A 1 104 ? 42.412 3.260 -55.715 1.00 82.31 104 PRO A C 1
ATOM 696 O O . PRO A 1 104 ? 42.395 2.254 -54.999 1.00 82.31 104 PRO A O 1
ATOM 699 N N . GLY A 1 105 ? 41.774 4.380 -55.371 1.00 83.56 105 GLY A N 1
ATOM 700 C CA . GLY A 1 105 ? 41.038 4.580 -54.132 1.00 83.56 105 GLY A CA 1
ATOM 701 C C . GLY A 1 105 ? 41.909 4.738 -52.876 1.00 83.56 105 GLY A C 1
ATOM 702 O O . GLY A 1 105 ? 43.049 4.269 -52.754 1.00 83.56 105 GLY A O 1
ATOM 703 N N . VAL A 1 106 ? 41.337 5.401 -51.875 1.00 83.88 106 VAL A N 1
ATOM 704 C CA . VAL A 1 106 ? 41.980 5.689 -50.589 1.00 83.88 106 VAL A CA 1
ATOM 705 C C . VAL A 1 106 ? 41.249 4.950 -49.477 1.00 83.88 106 VAL A C 1
ATOM 707 O O . VAL A 1 106 ? 40.031 5.079 -49.336 1.00 83.88 106 VAL A O 1
ATOM 710 N N . CYS A 1 107 ? 41.999 4.193 -48.672 1.00 81.31 107 CYS A N 1
ATOM 711 C CA . CYS A 1 107 ? 41.469 3.574 -47.463 1.00 81.31 107 CYS A CA 1
ATOM 712 C C . CYS A 1 107 ? 41.197 4.649 -46.413 1.00 81.31 107 CYS A C 1
ATOM 714 O O . CYS A 1 107 ? 42.114 5.352 -45.986 1.00 81.31 107 CYS A O 1
ATOM 716 N N . ARG A 1 108 ? 39.940 4.769 -45.998 1.00 78.00 108 ARG A N 1
ATOM 717 C CA . ARG A 1 108 ? 39.501 5.670 -44.935 1.00 78.00 108 ARG A CA 1
ATOM 718 C C . ARG A 1 108 ? 39.146 4.865 -43.688 1.00 78.00 108 ARG A C 1
ATOM 720 O O . ARG A 1 108 ? 38.617 3.763 -43.827 1.00 78.00 108 ARG A O 1
ATOM 727 N N . PRO A 1 109 ? 39.441 5.368 -42.479 1.00 73.88 109 PRO A N 1
ATOM 728 C CA . PRO A 1 109 ? 38.980 4.729 -41.254 1.00 73.88 109 PRO A CA 1
ATOM 729 C C . PRO A 1 109 ? 37.450 4.726 -41.220 1.00 73.88 109 PRO A C 1
ATOM 731 O O . PRO A 1 109 ? 36.813 5.703 -41.610 1.00 73.88 109 PRO A O 1
ATOM 734 N N . VAL A 1 110 ? 36.866 3.625 -40.755 1.00 66.00 110 VAL A N 1
ATOM 735 C CA . VAL A 1 110 ? 35.445 3.584 -40.406 1.00 66.00 110 VAL A CA 1
ATOM 736 C C . VAL A 1 110 ? 35.276 4.430 -39.144 1.00 66.00 110 VAL A C 1
ATOM 738 O O . VAL A 1 110 ? 35.991 4.215 -38.162 1.00 66.00 110 VAL A O 1
ATOM 741 N N . SER A 1 111 ? 34.367 5.403 -39.159 1.00 65.69 111 SER A N 1
ATOM 742 C CA . SER A 1 111 ? 33.987 6.126 -37.945 1.00 65.69 111 SER A CA 1
ATOM 743 C C . SER A 1 111 ? 33.377 5.129 -36.962 1.00 65.69 111 SER A C 1
ATOM 745 O O . SER A 1 111 ? 32.374 4.476 -37.257 1.00 65.69 111 SER A O 1
ATOM 747 N N . MET A 1 112 ? 33.999 4.972 -35.791 1.00 59.66 112 MET A N 1
ATOM 748 C CA . MET A 1 112 ? 33.395 4.158 -34.740 1.00 59.66 112 MET A CA 1
ATOM 749 C C . MET A 1 112 ? 32.046 4.786 -34.363 1.00 59.66 112 MET A C 1
ATOM 751 O O . MET A 1 112 ? 32.004 6.003 -34.166 1.00 59.66 112 MET A O 1
ATOM 755 N N . PRO A 1 113 ? 30.953 4.003 -34.312 1.00 61.31 113 PRO A N 1
ATOM 756 C CA . PRO A 1 113 ? 29.673 4.515 -33.845 1.00 61.31 113 PRO A CA 1
ATOM 757 C C . PRO A 1 113 ? 29.823 5.028 -32.417 1.00 61.31 113 PRO A C 1
ATOM 759 O O . PRO A 1 113 ? 30.443 4.371 -31.578 1.00 61.31 113 PRO A O 1
ATOM 762 N N . LEU A 1 114 ? 29.252 6.200 -32.154 1.00 63.28 114 LEU A N 1
ATOM 763 C CA . LEU A 1 114 ? 29.065 6.689 -30.790 1.00 63.28 114 LEU A CA 1
ATOM 764 C C . LEU A 1 114 ? 28.083 5.770 -30.037 1.00 63.28 114 LEU A C 1
ATOM 766 O O . LEU A 1 114 ? 27.332 5.012 -30.654 1.00 63.28 114 LEU A O 1
ATOM 770 N N . GLU A 1 115 ? 28.036 5.857 -28.703 1.00 64.75 115 GLU A N 1
ATOM 771 C CA . GLU A 1 115 ? 27.079 5.085 -27.881 1.00 64.75 115 GLU A CA 1
ATOM 772 C C . GLU A 1 115 ? 25.618 5.280 -28.322 1.00 64.75 115 GLU A C 1
ATOM 774 O O . GLU A 1 115 ? 24.795 4.389 -28.149 1.00 64.75 115 GLU A O 1
ATOM 779 N N . SER A 1 116 ? 25.299 6.416 -28.945 1.00 64.94 116 SER A N 1
ATOM 780 C CA . SER A 1 116 ? 23.970 6.773 -29.448 1.00 64.94 116 SER A CA 1
ATOM 781 C C . SER A 1 116 ? 23.720 6.408 -30.919 1.00 64.94 116 SER A C 1
ATOM 783 O O . SER A 1 116 ? 22.698 6.813 -31.486 1.00 64.94 116 SER A O 1
ATOM 785 N N . GLU A 1 117 ? 24.624 5.657 -31.555 1.00 72.69 117 GLU A N 1
ATOM 786 C CA . GLU A 1 117 ? 24.560 5.316 -32.976 1.00 72.69 117 GLU A CA 1
ATOM 787 C C . GLU A 1 117 ? 24.615 3.803 -33.228 1.00 72.69 117 GLU A C 1
ATOM 789 O O . GLU A 1 117 ? 25.304 3.034 -32.551 1.00 72.69 117 GLU A O 1
ATOM 794 N N . TYR A 1 118 ? 23.909 3.364 -34.271 1.00 72.44 118 TYR A N 1
ATOM 795 C CA . TYR A 1 118 ? 24.010 2.002 -34.788 1.00 72.44 118 TYR A CA 1
ATOM 796 C C . TYR A 1 118 ? 24.527 2.002 -36.221 1.00 72.44 118 TYR A C 1
ATOM 798 O O . TYR A 1 118 ? 24.289 2.925 -37.004 1.00 72.44 118 TYR A O 1
ATOM 806 N N . THR A 1 119 ? 25.203 0.921 -36.594 1.00 72.00 119 THR A N 1
ATOM 807 C CA . THR A 1 119 ? 25.783 0.789 -37.922 1.00 72.00 119 THR A CA 1
ATOM 808 C C . THR A 1 119 ? 24.762 0.172 -38.872 1.00 72.00 119 THR A C 1
ATOM 810 O O . THR A 1 119 ? 24.433 -1.013 -38.772 1.00 72.00 119 THR A O 1
ATOM 813 N N . ALA A 1 120 ? 24.235 0.968 -39.804 1.00 65.56 120 ALA A N 1
ATOM 814 C CA . ALA A 1 120 ? 23.372 0.444 -40.855 1.00 65.56 120 ALA A CA 1
ATOM 815 C C . ALA A 1 120 ? 24.200 -0.367 -41.868 1.00 65.56 120 ALA A C 1
ATOM 817 O O . ALA A 1 120 ? 25.348 -0.027 -42.167 1.00 65.56 120 ALA A O 1
ATOM 818 N N . LYS A 1 121 ? 23.625 -1.450 -42.412 1.00 61.44 121 LYS A N 1
ATOM 819 C CA . LYS A 1 121 ? 24.247 -2.133 -43.554 1.00 61.44 121 LYS A CA 1
ATOM 820 C C . LYS A 1 121 ? 24.280 -1.154 -44.736 1.00 61.44 121 LYS A C 1
ATOM 822 O O . LYS A 1 121 ? 23.237 -0.564 -45.019 1.00 61.44 121 LYS A O 1
ATOM 827 N N . PRO A 1 122 ? 25.431 -0.980 -45.403 1.00 58.56 122 PRO A N 1
ATOM 828 C CA . PRO A 1 122 ? 25.504 -0.142 -46.587 1.00 58.56 122 PRO A CA 1
ATOM 829 C C . PRO A 1 122 ? 24.599 -0.708 -47.689 1.00 58.56 122 PRO A C 1
ATOM 831 O O . PRO A 1 122 ? 24.542 -1.922 -47.894 1.00 58.56 122 PRO A O 1
ATOM 834 N N . GLU A 1 123 ? 23.884 0.175 -48.383 1.00 55.62 123 GLU A N 1
ATOM 835 C CA . GLU A 1 123 ? 22.981 -0.172 -49.490 1.00 55.62 123 GLU A CA 1
ATOM 836 C C . GLU A 1 123 ? 23.768 -0.551 -50.768 1.00 55.62 123 GLU A C 1
ATOM 838 O O . GLU A 1 123 ? 23.203 -1.136 -51.690 1.00 55.62 123 GLU A O 1
ATOM 843 N N . ALA A 1 124 ? 25.090 -0.305 -50.800 1.00 54.66 124 ALA A N 1
ATOM 844 C CA . ALA A 1 124 ? 26.004 -0.679 -51.882 1.00 54.66 124 ALA A CA 1
ATOM 845 C C . ALA A 1 124 ? 27.405 -1.092 -51.372 1.00 54.66 124 ALA A C 1
ATOM 847 O O . ALA A 1 124 ? 27.858 -0.655 -50.319 1.00 54.66 124 ALA A O 1
ATOM 848 N N . TRP A 1 125 ? 28.139 -1.898 -52.153 1.00 48.06 125 TRP A N 1
ATOM 849 C CA . TRP A 1 125 ? 29.469 -2.449 -51.802 1.00 48.06 125 TRP A CA 1
ATOM 850 C C . TRP A 1 125 ? 30.573 -1.394 -51.544 1.00 48.06 125 TRP A C 1
ATOM 852 O O . TRP A 1 125 ? 31.585 -1.725 -50.934 1.00 48.06 125 TRP A O 1
ATOM 862 N N . ASN A 1 126 ? 30.361 -0.138 -51.964 1.00 53.00 126 ASN A N 1
ATOM 863 C CA . ASN A 1 126 ? 31.306 0.985 -51.850 1.00 53.00 126 ASN A CA 1
ATOM 864 C C . ASN A 1 126 ? 30.755 2.189 -51.055 1.00 53.00 126 ASN A C 1
ATOM 866 O O . ASN A 1 126 ? 31.356 3.262 -51.082 1.00 53.00 126 ASN A O 1
ATOM 870 N N . SER A 1 127 ? 29.612 2.058 -50.374 1.00 55.06 127 SER A N 1
ATOM 871 C CA . SER A 1 127 ? 29.103 3.139 -49.521 1.00 55.06 127 SER A CA 1
ATOM 872 C C . SER A 1 127 ? 29.626 2.999 -48.095 1.00 55.06 127 SER A C 1
ATOM 874 O O . SER A 1 127 ? 29.727 1.884 -47.577 1.00 55.06 127 SER A O 1
ATOM 876 N N . ASP A 1 128 ? 29.916 4.137 -47.465 1.00 57.75 128 ASP A N 1
ATOM 877 C CA . ASP A 1 128 ? 30.318 4.199 -46.063 1.00 57.75 128 ASP A CA 1
ATOM 878 C C . ASP A 1 128 ? 29.300 3.465 -45.178 1.00 57.75 128 ASP A C 1
ATOM 880 O O . ASP A 1 128 ? 28.092 3.438 -45.455 1.00 57.75 128 ASP A O 1
ATOM 884 N N . ARG A 1 129 ? 29.783 2.860 -44.094 1.00 61.28 129 ARG A N 1
ATOM 885 C CA . ARG A 1 129 ? 28.889 2.381 -43.047 1.00 61.28 129 ARG A CA 1
ATOM 886 C C . ARG A 1 129 ? 28.309 3.615 -42.374 1.00 61.28 129 ARG A C 1
ATOM 888 O O . ARG A 1 129 ? 28.947 4.227 -41.529 1.00 61.28 129 ARG A O 1
ATOM 895 N N . VAL A 1 130 ? 27.098 3.992 -42.768 1.00 67.94 130 VAL A N 1
ATOM 896 C CA . VAL A 1 130 ? 26.438 5.158 -42.185 1.00 67.94 130 VAL A CA 1
ATOM 897 C C . VAL A 1 130 ? 26.005 4.802 -40.766 1.00 67.94 130 VAL A C 1
ATOM 899 O O . VAL A 1 130 ? 25.084 4.001 -40.566 1.00 67.94 130 VAL A O 1
ATOM 902 N N . ASN A 1 131 ? 26.682 5.393 -39.783 1.00 70.19 131 ASN A N 1
ATOM 903 C CA . ASN A 1 131 ? 26.187 5.433 -38.417 1.00 70.19 131 ASN A CA 1
ATOM 904 C C . ASN A 1 131 ? 24.896 6.249 -38.423 1.00 70.19 131 ASN A C 1
ATOM 906 O O . ASN A 1 131 ? 24.870 7.401 -38.858 1.00 70.19 131 ASN A O 1
ATOM 910 N N . LYS A 1 132 ? 23.799 5.613 -38.023 1.00 72.31 132 LYS A N 1
ATOM 911 C CA . LYS A 1 132 ? 22.504 6.274 -37.899 1.00 72.31 132 LYS A CA 1
ATOM 912 C C . LYS A 1 132 ? 22.229 6.524 -36.420 1.00 72.31 132 LYS A C 1
ATOM 914 O O . LYS A 1 132 ? 22.503 5.634 -35.607 1.00 72.31 132 LYS A O 1
ATOM 919 N N . PRO A 1 133 ? 21.668 7.692 -36.064 1.00 73.19 133 PRO A N 1
ATOM 920 C CA . PRO A 1 133 ? 21.270 7.947 -34.693 1.00 73.19 133 PRO A CA 1
ATOM 921 C C . PRO A 1 133 ? 20.196 6.942 -34.277 1.00 73.19 133 PRO A C 1
ATOM 923 O O . PRO A 1 133 ? 19.319 6.568 -35.060 1.00 73.19 133 PRO A O 1
ATOM 926 N N . CYS A 1 134 ? 20.254 6.521 -33.021 1.00 71.94 134 CYS A N 1
ATOM 927 C CA . CYS A 1 134 ? 19.214 5.708 -32.401 1.00 71.94 134 CYS A CA 1
ATOM 928 C C . CYS A 1 134 ? 17.895 6.484 -32.206 1.00 71.94 134 CYS A C 1
ATOM 930 O O . CYS A 1 134 ? 16.828 5.883 -32.070 1.00 71.94 134 CYS A O 1
ATOM 932 N N . LEU A 1 135 ? 17.961 7.821 -32.224 1.00 67.94 135 LEU A N 1
ATOM 933 C CA . LEU A 1 135 ? 16.817 8.721 -32.113 1.00 67.94 135 LEU A CA 1
ATOM 934 C C . LEU A 1 135 ? 15.907 8.599 -33.352 1.00 67.94 135 LEU A C 1
ATOM 936 O O . LEU A 1 135 ? 16.364 8.782 -34.478 1.00 67.94 135 LEU A O 1
ATOM 940 N N . GLY A 1 136 ? 14.618 8.308 -33.150 1.00 65.38 136 GLY A N 1
ATOM 941 C CA . GLY A 1 136 ? 13.629 8.203 -34.236 1.00 65.38 136 GLY A CA 1
ATOM 942 C C . GLY A 1 136 ? 13.443 6.801 -34.829 1.00 65.38 136 GLY A C 1
ATOM 943 O O . GLY A 1 136 ? 12.719 6.649 -35.811 1.00 65.38 136 GLY A O 1
ATOM 944 N N . LEU A 1 137 ? 14.055 5.763 -34.246 1.00 70.50 137 LEU A N 1
ATOM 945 C CA . LEU A 1 137 ? 13.674 4.381 -34.544 1.00 70.50 137 LEU A CA 1
ATOM 946 C C . LEU A 1 137 ? 12.233 4.117 -34.083 1.00 70.50 137 LEU A C 1
ATOM 948 O O . LEU A 1 137 ? 11.861 4.494 -32.972 1.00 70.50 137 LEU A O 1
ATOM 952 N N . GLU A 1 138 ? 11.440 3.437 -34.918 1.00 72.31 138 GLU A N 1
ATOM 953 C CA . GLU A 1 138 ? 10.103 2.974 -34.535 1.00 72.31 138 GLU A CA 1
ATOM 954 C C . GLU A 1 138 ? 10.179 2.164 -33.232 1.00 72.31 138 GLU A C 1
ATOM 956 O O . GLU A 1 138 ? 10.942 1.193 -33.112 1.00 72.31 138 GLU A O 1
ATOM 961 N N . GLY A 1 139 ? 9.414 2.619 -32.238 1.00 70.00 139 GLY A N 1
ATOM 962 C CA . GLY A 1 139 ? 9.375 2.020 -30.912 1.00 70.00 139 GLY A CA 1
ATOM 963 C C . GLY A 1 139 ? 8.845 0.587 -30.946 1.00 70.00 139 GLY A C 1
ATOM 964 O O . GLY A 1 139 ? 8.081 0.201 -31.825 1.00 70.00 139 GLY A O 1
ATOM 965 N N . CYS A 1 140 ? 9.232 -0.207 -29.953 1.00 81.69 140 CYS A N 1
ATOM 966 C CA . CYS A 1 140 ? 8.862 -1.619 -29.841 1.00 81.69 140 CYS A CA 1
ATOM 967 C C . CYS A 1 140 ? 7.433 -1.879 -29.326 1.00 81.69 140 CYS A C 1
ATOM 969 O O . CYS A 1 140 ? 7.102 -3.018 -29.011 1.00 81.69 140 CYS A O 1
ATOM 971 N N . GLY A 1 141 ? 6.589 -0.845 -29.244 1.00 77.25 141 GLY A N 1
ATOM 972 C CA . GLY A 1 141 ? 5.292 -0.903 -28.564 1.00 77.25 141 GLY A CA 1
ATOM 973 C C . GLY A 1 141 ? 5.410 -0.793 -27.038 1.00 77.25 141 GLY A C 1
ATOM 974 O O . GLY A 1 141 ? 6.507 -0.684 -26.489 1.00 77.25 141 GLY A O 1
ATOM 975 N N . ALA A 1 142 ? 4.266 -0.779 -26.347 1.00 77.50 142 ALA A N 1
ATOM 976 C CA . ALA A 1 142 ? 4.214 -0.671 -24.889 1.00 77.50 142 ALA A CA 1
ATOM 977 C C . ALA A 1 142 ? 4.871 -1.886 -24.208 1.00 77.50 142 ALA A C 1
ATOM 979 O O . ALA A 1 142 ? 4.662 -3.028 -24.614 1.00 77.50 142 ALA A O 1
ATOM 980 N N . GLY A 1 143 ? 5.667 -1.636 -23.165 1.00 80.31 143 GLY A N 1
ATOM 981 C CA . GLY A 1 143 ? 6.335 -2.686 -22.389 1.00 80.31 143 GLY A CA 1
ATOM 982 C C . GLY A 1 143 ? 7.521 -3.359 -23.090 1.00 80.31 143 GLY A C 1
ATOM 983 O O . GLY A 1 143 ? 7.959 -4.432 -22.670 1.00 80.31 143 GLY A O 1
ATOM 984 N N . SER A 1 144 ? 8.051 -2.754 -24.155 1.00 87.38 144 SER A N 1
ATOM 985 C CA . SER A 1 144 ? 9.263 -3.219 -24.832 1.00 87.38 144 SER A CA 1
ATOM 986 C C . SER A 1 144 ? 10.180 -2.058 -25.205 1.00 87.38 144 SER A C 1
ATOM 988 O O . SER A 1 144 ? 9.731 -0.960 -25.533 1.00 87.38 144 SER A O 1
ATOM 990 N N . TRP A 1 145 ? 11.479 -2.324 -25.206 1.00 88.44 145 TRP A N 1
ATOM 991 C CA . TRP A 1 145 ? 12.524 -1.370 -25.552 1.00 88.44 145 TRP A CA 1
ATOM 992 C C . TRP A 1 145 ? 13.475 -1.972 -26.585 1.00 88.44 145 TRP A C 1
ATOM 994 O O . TRP A 1 145 ? 13.528 -3.187 -26.787 1.00 88.44 145 TRP A O 1
ATOM 1004 N N . ARG A 1 146 ? 14.200 -1.115 -27.296 1.00 86.50 146 ARG A N 1
ATOM 1005 C CA . ARG A 1 146 ? 15.168 -1.514 -28.313 1.00 86.50 146 ARG A CA 1
ATOM 1006 C C . ARG A 1 146 ? 16.566 -1.108 -27.857 1.00 86.50 146 ARG A C 1
ATOM 1008 O O . ARG A 1 146 ? 16.875 0.079 -27.953 1.00 86.50 146 ARG A O 1
ATOM 1015 N N . PRO A 1 147 ? 17.431 -2.041 -27.423 1.00 81.75 147 PRO A N 1
ATOM 1016 C CA . PRO A 1 147 ? 18.835 -1.717 -27.211 1.00 81.75 147 PRO A CA 1
ATOM 1017 C C . PRO A 1 147 ? 19.408 -1.146 -28.504 1.00 81.75 147 PRO A C 1
ATOM 1019 O O . PRO A 1 147 ? 19.350 -1.782 -29.553 1.00 81.75 147 PRO A O 1
ATOM 1022 N N . CYS A 1 148 ? 19.909 0.079 -28.456 1.00 77.56 148 CYS A N 1
ATOM 1023 C CA . CYS A 1 148 ? 20.488 0.733 -29.615 1.00 77.56 148 CYS A CA 1
ATOM 1024 C C . CYS A 1 148 ? 21.751 1.459 -29.184 1.00 77.56 148 CYS A C 1
ATOM 1026 O O . CYS A 1 148 ? 21.734 2.183 -28.192 1.00 77.56 148 CYS A O 1
ATOM 1028 N N . GLY A 1 149 ? 22.835 1.219 -29.915 1.00 73.50 149 GLY A N 1
ATOM 1029 C CA . GLY A 1 149 ? 24.164 1.701 -29.567 1.00 73.50 149 GLY A CA 1
ATOM 1030 C C . GLY A 1 149 ? 25.230 0.651 -29.854 1.00 73.50 149 GLY A C 1
ATOM 1031 O O . GLY A 1 149 ? 24.925 -0.509 -30.166 1.00 73.50 149 GLY A O 1
ATOM 1032 N N . ASN A 1 150 ? 26.496 1.060 -29.784 1.00 70.38 150 ASN A N 1
ATOM 1033 C CA . ASN A 1 150 ? 27.655 0.189 -30.013 1.00 70.38 150 ASN A CA 1
ATOM 1034 C C . ASN A 1 150 ? 27.573 -0.593 -31.340 1.00 70.38 150 ASN A C 1
ATOM 1036 O O . ASN A 1 150 ? 27.918 -1.772 -31.421 1.00 70.38 150 ASN A O 1
ATOM 1040 N N . GLY A 1 151 ? 27.061 0.052 -32.395 1.00 66.94 151 GLY A N 1
ATOM 1041 C CA . GLY A 1 151 ? 26.969 -0.542 -33.730 1.00 66.94 151 GLY A CA 1
ATOM 1042 C C . GLY A 1 151 ? 25.821 -1.538 -33.926 1.00 66.94 151 GLY A C 1
ATOM 1043 O O . GLY A 1 151 ? 25.671 -2.070 -35.027 1.00 66.94 151 GLY A O 1
ATOM 1044 N N . THR A 1 152 ? 24.969 -1.762 -32.921 1.00 70.12 152 THR A N 1
ATOM 1045 C CA . THR A 1 152 ? 23.811 -2.662 -33.024 1.00 70.12 152 THR A CA 1
ATOM 1046 C C . THR A 1 152 ? 22.495 -1.891 -32.993 1.00 70.12 152 THR A C 1
ATOM 1048 O O . THR A 1 152 ? 22.284 -1.012 -32.164 1.00 70.12 152 THR A O 1
ATOM 1051 N N . ARG A 1 153 ? 21.585 -2.225 -33.920 1.00 73.06 153 ARG A N 1
ATOM 1052 C CA . ARG A 1 153 ? 20.216 -1.672 -33.951 1.00 73.06 153 ARG A CA 1
ATOM 1053 C C . ARG A 1 153 ? 19.306 -2.311 -32.888 1.00 73.06 153 ARG A C 1
ATOM 1055 O O . ARG A 1 153 ? 18.216 -1.802 -32.668 1.00 73.06 153 ARG A O 1
ATOM 1062 N N . GLY A 1 154 ? 19.741 -3.432 -32.300 1.00 72.88 154 GLY A N 1
ATOM 1063 C CA . GLY A 1 154 ? 18.994 -4.282 -31.368 1.00 72.88 154 GLY A CA 1
ATOM 1064 C C . GLY A 1 154 ? 17.667 -4.823 -31.896 1.00 72.88 154 GLY A C 1
ATOM 1065 O O . GLY A 1 154 ? 17.008 -4.257 -32.774 1.00 72.88 154 GLY A O 1
ATOM 1066 N N . MET A 1 155 ? 17.252 -5.960 -31.350 1.00 82.12 155 MET A N 1
ATOM 1067 C CA . MET A 1 155 ? 15.877 -6.444 -31.490 1.00 82.12 155 MET A CA 1
ATOM 1068 C C . MET A 1 155 ? 15.048 -5.931 -30.316 1.00 82.12 155 MET A C 1
ATOM 1070 O O . MET A 1 155 ? 15.604 -5.592 -29.278 1.00 82.12 155 MET A O 1
ATOM 1074 N N . CYS A 1 156 ? 13.729 -5.859 -30.483 1.00 85.06 156 CYS A N 1
ATOM 1075 C CA . CYS A 1 156 ? 12.849 -5.489 -29.382 1.00 85.06 156 CYS A CA 1
ATOM 1076 C C . CYS A 1 156 ? 12.977 -6.499 -28.243 1.00 85.06 156 CYS A C 1
ATOM 1078 O O . CYS A 1 156 ? 12.764 -7.694 -28.450 1.00 85.06 156 CYS A O 1
ATOM 1080 N N . ALA A 1 157 ? 13.318 -6.001 -27.063 1.00 85.62 157 ALA A N 1
ATOM 1081 C CA . ALA A 1 157 ? 13.368 -6.752 -25.825 1.00 85.62 157 ALA A CA 1
ATOM 1082 C C . ALA A 1 157 ? 12.198 -6.324 -24.937 1.00 85.62 157 ALA A C 1
ATOM 1084 O O . ALA A 1 157 ? 11.833 -5.146 -24.896 1.00 85.62 157 ALA A O 1
ATOM 1085 N N . LYS A 1 158 ? 11.605 -7.280 -24.217 1.00 88.38 158 LYS A N 1
ATOM 1086 C CA . LYS A 1 158 ? 10.639 -6.948 -23.167 1.00 88.38 158 LYS A CA 1
ATOM 1087 C C . LYS A 1 158 ? 11.358 -6.206 -22.046 1.00 88.38 158 LYS A C 1
ATOM 1089 O O . LYS A 1 158 ? 12.501 -6.525 -21.725 1.00 88.38 158 LYS A O 1
ATOM 1094 N N . CYS A 1 159 ? 10.680 -5.237 -21.447 1.00 88.81 159 CYS A N 1
ATOM 1095 C CA . CYS A 1 159 ? 11.157 -4.651 -20.202 1.00 88.81 159 CYS A CA 1
ATOM 1096 C C . CYS A 1 159 ? 11.228 -5.743 -19.127 1.00 88.81 159 CYS A C 1
ATOM 1098 O O . CYS A 1 159 ? 10.282 -6.523 -18.993 1.00 88.81 159 CYS A O 1
ATOM 1100 N N . GLY A 1 160 ? 12.326 -5.806 -18.373 1.00 85.69 160 GLY A N 1
ATOM 1101 C CA . GLY A 1 160 ? 12.421 -6.720 -17.233 1.00 85.69 160 GLY A CA 1
ATOM 1102 C C . GLY A 1 160 ? 11.438 -6.347 -16.120 1.00 85.69 160 GLY A C 1
ATOM 1103 O O . GLY A 1 160 ? 10.966 -5.213 -16.054 1.00 85.69 160 GLY A O 1
ATOM 1104 N N . ALA A 1 161 ? 11.153 -7.263 -15.201 1.00 86.94 161 ALA A N 1
ATOM 1105 C CA . ALA A 1 161 ? 10.542 -6.880 -13.929 1.00 86.94 161 ALA A CA 1
ATOM 1106 C C . ALA A 1 161 ? 11.561 -6.106 -13.067 1.00 86.94 161 ALA A C 1
ATOM 1108 O O . ALA A 1 161 ? 12.753 -6.059 -13.386 1.00 86.94 161 ALA A O 1
ATOM 1109 N N . CYS A 1 162 ? 11.081 -5.453 -12.015 1.00 90.06 162 CYS A N 1
ATOM 1110 C CA . CYS A 1 162 ? 11.920 -4.936 -10.937 1.00 90.06 162 CYS A CA 1
ATOM 1111 C C . CYS A 1 162 ? 11.808 -5.867 -9.727 1.00 90.06 162 CYS A C 1
ATOM 1113 O O . CYS A 1 162 ? 10.849 -6.635 -9.630 1.00 90.06 162 CYS A O 1
ATOM 1115 N N . ASP A 1 163 ? 12.770 -5.786 -8.808 1.00 87.81 163 ASP A N 1
ATOM 1116 C CA . ASP A 1 163 ? 12.701 -6.515 -7.541 1.00 87.81 163 ASP A CA 1
ATOM 1117 C C . ASP A 1 163 ? 11.476 -6.091 -6.712 1.00 87.81 163 ASP A C 1
ATOM 1119 O O . ASP A 1 163 ? 10.923 -4.999 -6.887 1.00 87.81 163 ASP A O 1
ATOM 1123 N N . ASN A 1 164 ? 11.067 -6.948 -5.771 1.00 81.56 164 ASN A N 1
ATOM 1124 C CA . ASN A 1 164 ? 9.946 -6.668 -4.871 1.00 81.56 164 ASN A CA 1
ATOM 1125 C C . ASN A 1 164 ? 10.099 -5.298 -4.187 1.00 81.56 164 ASN A C 1
ATOM 1127 O O . ASN A 1 164 ? 11.165 -4.950 -3.676 1.00 81.56 164 ASN A O 1
ATOM 1131 N N . GLY A 1 165 ? 9.013 -4.522 -4.165 1.00 85.38 165 GLY A N 1
ATOM 1132 C CA . GLY A 1 165 ? 9.013 -3.159 -3.625 1.00 85.38 165 GLY A CA 1
ATOM 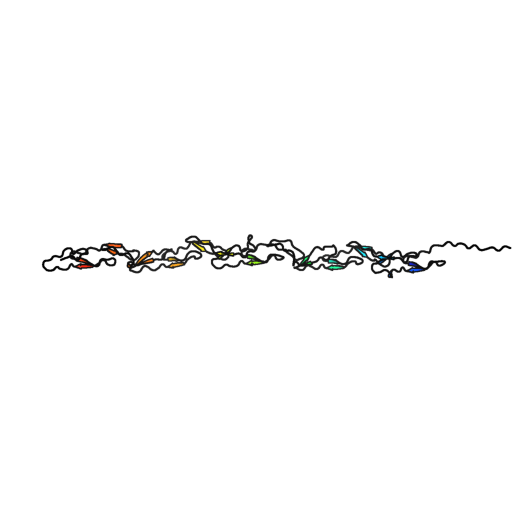1133 C C . GLY A 1 165 ? 9.491 -2.084 -4.602 1.00 85.38 165 GLY A C 1
ATOM 1134 O O . GLY A 1 165 ? 9.651 -0.936 -4.191 1.00 85.38 165 GLY A O 1
ATOM 1135 N N . HIS A 1 166 ? 9.689 -2.423 -5.879 1.00 92.06 166 HIS A N 1
ATOM 1136 C CA . HIS A 1 166 ? 9.980 -1.469 -6.945 1.00 92.06 166 HIS A CA 1
ATOM 1137 C C . HIS A 1 166 ? 9.088 -1.701 -8.168 1.00 92.06 166 HIS A C 1
ATOM 1139 O O . HIS A 1 166 ? 8.648 -2.817 -8.442 1.00 92.06 166 HIS A O 1
ATOM 1145 N N . TYR A 1 167 ? 8.865 -0.643 -8.940 1.00 93.00 167 TYR A N 1
ATOM 1146 C CA . TYR A 1 167 ? 8.182 -0.684 -10.229 1.00 93.00 167 TYR A CA 1
ATOM 1147 C C . TYR A 1 167 ? 9.039 -0.014 -11.299 1.00 93.00 167 TYR A C 1
ATOM 1149 O O . TYR A 1 167 ? 9.915 0.799 -11.005 1.00 93.00 167 TYR A O 1
ATOM 1157 N N . ARG A 1 168 ? 8.813 -0.372 -12.558 1.00 92.75 168 ARG A N 1
ATOM 1158 C CA . ARG A 1 168 ? 9.584 0.144 -13.682 1.00 92.75 168 ARG A CA 1
ATOM 1159 C C . ARG A 1 168 ? 8.958 1.411 -14.240 1.00 92.75 168 ARG A C 1
ATOM 1161 O O . ARG A 1 168 ? 7.800 1.412 -14.652 1.00 92.75 168 ARG A O 1
ATOM 1168 N N . GLU A 1 169 ? 9.769 2.448 -14.373 1.00 92.31 169 GLU A N 1
ATOM 1169 C CA . GLU A 1 169 ? 9.421 3.690 -15.057 1.00 92.31 169 GLU A CA 1
ATOM 1170 C C . GLU A 1 169 ? 10.332 3.930 -16.266 1.00 92.31 169 GLU A C 1
ATOM 1172 O O . GLU A 1 169 ? 11.457 3.434 -16.344 1.00 92.31 169 GLU A O 1
ATOM 1177 N N . GLY A 1 170 ? 9.833 4.673 -17.256 1.00 88.69 170 GLY A N 1
ATOM 1178 C CA . GLY A 1 170 ? 10.646 5.102 -18.398 1.00 88.69 170 GLY A CA 1
ATOM 1179 C C . GLY A 1 170 ? 11.129 3.982 -19.329 1.00 88.69 170 GLY A C 1
ATOM 1180 O O . GLY A 1 170 ? 12.076 4.204 -20.083 1.00 88.69 170 GLY A O 1
ATOM 1181 N N . CYS A 1 171 ? 10.509 2.795 -19.301 1.00 89.62 171 CYS A N 1
ATOM 1182 C CA . CYS A 1 171 ? 10.829 1.748 -20.269 1.00 89.62 171 CYS A CA 1
ATOM 1183 C C . CYS A 1 171 ? 10.147 2.005 -21.612 1.00 89.62 171 CYS A C 1
ATOM 1185 O O . CYS A 1 171 ? 8.922 2.121 -21.692 1.00 89.62 171 CYS A O 1
ATOM 1187 N N . GLY A 1 172 ? 10.941 2.041 -22.676 1.00 85.44 172 GLY A N 1
ATOM 1188 C CA . GLY A 1 172 ? 10.452 2.243 -24.030 1.00 85.44 172 GLY A CA 1
ATOM 1189 C C . GLY A 1 172 ? 11.473 2.935 -24.921 1.00 85.44 172 GLY A C 1
ATOM 1190 O O . GLY A 1 172 ? 12.493 3.458 -24.471 1.00 85.44 172 GLY A O 1
ATOM 1191 N N . GLY A 1 173 ? 11.198 2.931 -26.226 1.00 83.75 173 GLY A N 1
ATOM 1192 C CA . GLY A 1 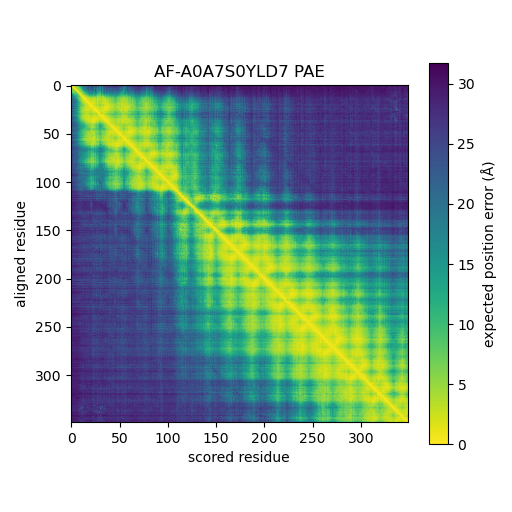173 ? 12.116 3.489 -27.216 1.00 83.75 173 GLY A CA 1
ATOM 1193 C C . GLY A 1 173 ? 13.460 2.767 -27.162 1.00 83.75 173 GLY A C 1
ATOM 1194 O O . GLY A 1 173 ? 13.531 1.594 -27.522 1.00 83.75 173 GLY A O 1
ATOM 1195 N N . VAL A 1 174 ? 14.496 3.462 -26.692 1.00 81.06 174 VAL A N 1
ATOM 1196 C CA . VAL A 1 174 ? 15.864 2.933 -26.541 1.00 81.06 174 VAL A CA 1
ATOM 1197 C C . VAL A 1 174 ? 16.280 2.692 -25.088 1.00 81.06 174 VAL A C 1
ATOM 1199 O O . VAL A 1 174 ? 17.402 2.268 -24.837 1.00 81.06 174 VAL A O 1
ATOM 1202 N N . SER A 1 175 ? 15.389 2.966 -24.134 1.00 85.25 175 SER A N 1
ATOM 1203 C CA . SER A 1 175 ? 15.662 2.858 -22.704 1.00 85.25 175 SER A CA 1
ATOM 1204 C C . SER A 1 175 ? 14.997 1.619 -22.124 1.00 85.25 175 SER A C 1
ATOM 1206 O O . SER A 1 175 ? 13.794 1.413 -22.296 1.00 85.25 175 SER A O 1
ATOM 1208 N N . GLU A 1 176 ? 15.764 0.832 -21.376 1.00 86.56 176 GLU A N 1
ATOM 1209 C CA . GLU A 1 176 ? 15.239 -0.245 -20.532 1.00 86.56 176 GLU A CA 1
ATOM 1210 C C . GLU A 1 176 ? 14.383 0.295 -19.366 1.00 86.56 176 GLU A C 1
ATOM 1212 O O . GLU A 1 176 ? 13.598 -0.438 -18.760 1.00 86.56 176 GLU A O 1
ATOM 1217 N N . GLY A 1 177 ? 14.480 1.593 -19.077 1.00 89.69 177 GLY A N 1
ATOM 1218 C CA . GLY A 1 177 ? 13.856 2.218 -17.919 1.00 89.69 177 GLY A CA 1
ATOM 1219 C C . GLY A 1 177 ? 14.617 1.945 -16.623 1.00 89.69 177 GLY A C 1
ATOM 1220 O O . GLY A 1 177 ? 15.617 1.226 -16.600 1.00 89.69 177 GLY A O 1
ATOM 1221 N N . SER A 1 178 ? 14.128 2.528 -15.536 1.00 92.50 178 SER A N 1
ATOM 1222 C CA . SER A 1 178 ? 14.695 2.412 -14.191 1.00 92.50 178 SER A CA 1
ATOM 1223 C C . SER A 1 178 ? 13.677 1.828 -13.218 1.00 92.50 178 SER A C 1
ATOM 1225 O O . SER A 1 178 ? 12.469 1.962 -13.410 1.00 92.50 178 SER A O 1
ATOM 1227 N N . CYS A 1 179 ? 14.169 1.169 -12.170 1.00 94.19 179 CYS A N 1
ATOM 1228 C CA . CYS A 1 179 ? 13.335 0.680 -11.078 1.00 94.19 179 CYS A CA 1
ATOM 1229 C C . CYS A 1 179 ? 13.193 1.769 -10.013 1.00 94.19 179 CYS A C 1
ATOM 1231 O O . CYS A 1 179 ? 14.166 2.119 -9.347 1.00 94.19 179 CYS A O 1
ATOM 1233 N N . ALA A 1 180 ? 11.982 2.296 -9.865 1.00 93.12 180 ALA A N 1
ATOM 1234 C CA . ALA A 1 180 ? 11.615 3.258 -8.84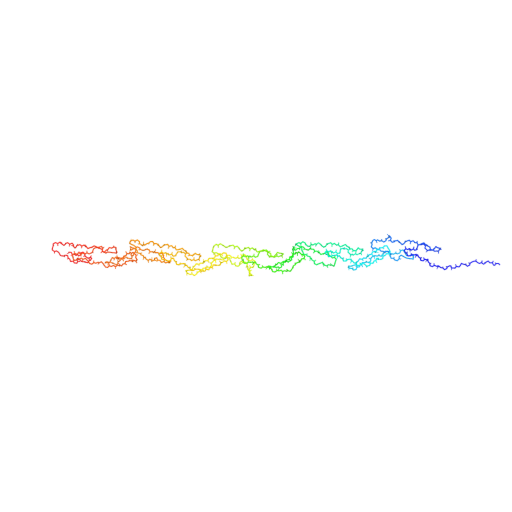0 1.00 93.12 180 ALA A CA 1
ATOM 1235 C C . ALA A 1 180 ? 11.003 2.536 -7.629 1.00 93.12 180 ALA A C 1
ATOM 1237 O O . ALA A 1 180 ? 10.269 1.560 -7.807 1.00 93.12 180 ALA A O 1
ATOM 1238 N N . PRO A 1 181 ? 11.280 2.981 -6.392 1.00 92.38 181 PRO A N 1
ATOM 1239 C CA . PRO A 1 181 ? 10.706 2.369 -5.202 1.00 92.38 181 PRO A CA 1
ATOM 1240 C C . PRO A 1 181 ? 9.196 2.609 -5.128 1.00 92.38 181 PRO A C 1
ATOM 1242 O O . PRO A 1 181 ? 8.691 3.678 -5.480 1.00 92.38 181 PRO A O 1
ATOM 1245 N N . CYS A 1 182 ? 8.471 1.622 -4.609 1.00 91.81 182 CYS A N 1
ATOM 1246 C CA . CYS A 1 182 ? 7.062 1.764 -4.274 1.00 91.81 182 CYS A CA 1
ATOM 1247 C C . CYS A 1 182 ? 6.879 2.840 -3.197 1.00 91.81 182 CYS A C 1
ATOM 1249 O O . CYS A 1 182 ? 7.590 2.858 -2.187 1.00 91.81 182 CYS A O 1
ATOM 1251 N N . GLY A 1 183 ? 5.899 3.724 -3.399 1.00 89.81 183 GLY A N 1
ATOM 1252 C CA . GLY A 1 183 ? 5.547 4.749 -2.418 1.00 89.81 183 GLY A CA 1
ATOM 1253 C C . GLY A 1 183 ? 5.020 4.152 -1.110 1.00 89.81 183 GLY A C 1
ATOM 1254 O O . GLY A 1 183 ? 4.627 2.990 -1.049 1.00 89.81 183 GLY A O 1
ATOM 1255 N N . HIS A 1 184 ? 4.953 4.958 -0.057 1.00 89.75 184 HIS A N 1
ATOM 1256 C CA . HIS A 1 184 ? 4.264 4.564 1.175 1.00 89.75 184 HIS A CA 1
ATOM 1257 C C . HIS A 1 184 ? 2.784 4.957 1.091 1.00 89.75 184 HIS A C 1
ATOM 1259 O O . HIS A 1 184 ? 2.407 5.767 0.241 1.00 89.75 184 HIS A O 1
ATOM 1265 N N . CYS A 1 185 ? 1.947 4.323 1.903 1.00 90.50 185 CYS A N 1
ATOM 1266 C CA . CYS A 1 185 ? 0.558 4.723 2.104 1.00 90.50 185 CYS A CA 1
ATOM 1267 C C . CYS A 1 185 ? 0.420 5.372 3.483 1.00 90.50 185 CYS A C 1
ATOM 1269 O O . CYS A 1 185 ? 1.267 5.153 4.354 1.00 90.50 185 CYS A O 1
ATOM 1271 N N . ASP A 1 186 ? -0.630 6.169 3.661 1.00 90.31 186 ASP A N 1
ATOM 1272 C CA . ASP A 1 186 ? -0.990 6.709 4.971 1.00 90.31 186 ASP A CA 1
ATOM 1273 C C . ASP A 1 186 ? -1.363 5.570 5.945 1.00 90.31 186 ASP A C 1
ATOM 1275 O O . ASP A 1 186 ? -1.742 4.483 5.492 1.00 90.31 186 ASP A O 1
ATOM 1279 N N . PRO A 1 187 ? -1.266 5.781 7.274 1.00 84.19 187 PRO A N 1
ATOM 1280 C CA . PRO A 1 187 ? -1.716 4.798 8.261 1.00 84.19 187 PRO A CA 1
ATOM 1281 C C . PRO A 1 187 ? -3.156 4.334 7.987 1.00 84.19 187 PRO A C 1
ATOM 1283 O O . PRO A 1 187 ? -4.015 5.156 7.666 1.00 84.19 187 PRO A O 1
ATOM 1286 N N . GLY A 1 188 ? -3.409 3.027 8.094 1.00 85.81 188 GLY A N 1
ATOM 1287 C CA . GLY A 1 188 ? -4.699 2.415 7.751 1.00 85.81 188 GLY A CA 1
ATOM 1288 C C . GLY A 1 188 ? -4.855 1.972 6.298 1.00 85.81 188 GLY A C 1
ATOM 1289 O O . GLY A 1 188 ? -5.920 1.482 5.913 1.00 85.81 188 GLY A O 1
ATOM 1290 N N . PHE A 1 189 ? -3.804 2.111 5.484 1.00 91.31 189 PHE A N 1
ATOM 1291 C CA . PHE A 1 189 ? -3.799 1.685 4.090 1.00 91.31 189 PHE A CA 1
ATOM 1292 C C . PHE A 1 189 ? -2.582 0.818 3.755 1.00 91.31 189 PHE A C 1
ATOM 1294 O O . PHE A 1 189 ? -1.450 1.101 4.153 1.00 91.31 189 PHE A O 1
ATOM 1301 N N . VAL A 1 190 ? -2.811 -0.205 2.934 1.00 92.56 190 VAL A N 1
ATOM 1302 C CA . VAL A 1 190 ? -1.777 -1.067 2.357 1.00 92.56 190 VAL A CA 1
ATOM 1303 C C . VAL A 1 190 ? -1.644 -0.792 0.863 1.00 92.56 190 VAL A C 1
ATOM 1305 O O . VAL A 1 190 ? -2.631 -0.592 0.156 1.00 92.56 190 VAL A O 1
ATOM 1308 N N . ARG A 1 191 ? -0.412 -0.780 0.352 1.00 92.31 191 ARG A N 1
ATOM 1309 C CA . ARG A 1 191 ? -0.155 -0.687 -1.082 1.00 92.31 191 ARG A CA 1
ATOM 1310 C C . ARG A 1 191 ? -0.291 -2.056 -1.727 1.00 92.31 191 ARG A C 1
ATOM 1312 O O . ARG A 1 191 ? 0.467 -2.971 -1.414 1.00 92.31 191 ARG A O 1
ATOM 1319 N N . VAL A 1 192 ? -1.191 -2.156 -2.695 1.00 90.50 192 VAL A N 1
ATOM 1320 C CA . VAL A 1 192 ? -1.367 -3.341 -3.535 1.00 90.50 192 VAL A CA 1
ATOM 1321 C C . VAL A 1 192 ? -0.894 -3.068 -4.959 1.00 90.50 192 VAL A C 1
ATOM 1323 O O . VAL A 1 192 ? -0.843 -1.918 -5.407 1.00 90.50 192 VAL A O 1
ATOM 1326 N N . GLN A 1 193 ? -0.549 -4.137 -5.681 1.00 88.50 193 GLN A N 1
ATOM 1327 C CA . GLN A 1 193 ? -0.213 -4.096 -7.112 1.00 88.50 193 GLN A CA 1
ATOM 1328 C C . GLN A 1 193 ? 0.922 -3.118 -7.469 1.00 88.50 193 GLN A C 1
ATOM 1330 O O . GLN A 1 193 ? 0.884 -2.476 -8.523 1.00 88.50 193 GLN A O 1
ATOM 1335 N N . CYS A 1 194 ? 1.913 -2.962 -6.586 1.00 90.38 194 CYS A N 1
ATOM 1336 C CA . CYS A 1 194 ? 3.131 -2.234 -6.922 1.00 90.38 194 CYS A CA 1
ATOM 1337 C C . CYS A 1 194 ? 4.185 -3.192 -7.482 1.00 90.38 194 CYS A C 1
ATOM 1339 O O . CYS A 1 194 ? 4.646 -4.085 -6.771 1.00 90.38 194 CYS A O 1
ATOM 1341 N N . GLY A 1 195 ? 4.569 -2.991 -8.742 1.00 86.19 195 GLY A N 1
ATOM 1342 C CA . GLY A 1 195 ? 5.535 -3.844 -9.432 1.00 86.19 195 GLY A CA 1
ATOM 1343 C C . GLY A 1 195 ? 5.061 -5.289 -9.646 1.00 86.19 195 GLY A C 1
ATOM 1344 O O . GLY A 1 195 ? 3.867 -5.570 -9.766 1.00 86.19 195 GLY A O 1
ATOM 1345 N N . GLY A 1 196 ? 6.027 -6.210 -9.718 1.00 80.19 196 GLY A N 1
ATOM 1346 C CA . GLY A 1 196 ? 5.800 -7.641 -9.948 1.00 80.19 196 GLY A CA 1
ATOM 1347 C C . GLY A 1 196 ? 5.576 -8.026 -11.415 1.00 80.19 196 GLY A C 1
ATOM 1348 O O . GLY A 1 196 ? 5.612 -7.184 -12.313 1.00 80.19 196 GLY A O 1
ATOM 1349 N N . ASP A 1 197 ? 5.349 -9.319 -11.658 1.00 76.38 197 ASP A N 1
ATOM 1350 C CA . ASP A 1 197 ? 5.196 -9.872 -13.012 1.00 76.38 197 ASP A CA 1
ATOM 1351 C C . ASP A 1 197 ? 3.874 -9.461 -13.682 1.00 76.38 197 ASP A C 1
ATOM 1353 O O . ASP A 1 197 ? 3.821 -9.286 -14.900 1.00 76.38 197 ASP A O 1
ATOM 1357 N N . GLU A 1 198 ? 2.809 -9.283 -12.893 1.00 76.00 198 GLU A N 1
ATOM 1358 C CA . GLU A 1 198 ? 1.478 -8.924 -13.401 1.00 76.00 198 GLU A CA 1
ATOM 1359 C C . GLU A 1 198 ? 1.329 -7.420 -13.679 1.00 76.00 198 GLU A C 1
ATOM 1361 O O . GLU A 1 198 ? 0.581 -7.031 -14.578 1.00 76.00 198 GLU A O 1
ATOM 1366 N N . ALA A 1 199 ? 2.056 -6.566 -12.947 1.00 79.25 199 ALA A N 1
ATOM 1367 C CA . ALA A 1 199 ? 1.960 -5.109 -13.057 1.00 79.25 199 ALA A CA 1
ATOM 1368 C C . ALA A 1 199 ? 3.331 -4.397 -12.952 1.00 79.25 199 ALA A C 1
ATOM 1370 O O . ALA A 1 199 ? 3.497 -3.477 -12.147 1.00 79.25 199 ALA A O 1
ATOM 1371 N N . PRO A 1 200 ? 4.317 -4.732 -13.807 1.00 83.25 200 PRO A N 1
ATOM 1372 C CA . PRO A 1 200 ? 5.700 -4.257 -13.672 1.00 83.25 200 PRO A CA 1
ATOM 1373 C C . PRO A 1 200 ? 5.862 -2.737 -13.801 1.00 83.25 200 PRO A C 1
ATOM 1375 O O . PRO A 1 200 ? 6.876 -2.200 -13.370 1.00 83.25 200 PRO A O 1
ATOM 1378 N N . PHE A 1 201 ? 4.877 -2.038 -14.373 1.00 87.81 201 PHE A N 1
ATOM 1379 C CA . PHE A 1 201 ? 4.873 -0.578 -14.557 1.00 87.81 201 PHE A CA 1
ATOM 1380 C C . PHE A 1 201 ? 3.969 0.164 -13.566 1.00 87.81 201 PHE A C 1
ATOM 1382 O O . PHE A 1 201 ? 3.812 1.379 -13.660 1.00 87.81 201 PHE A O 1
ATOM 1389 N N . SER A 1 202 ? 3.319 -0.556 -12.653 1.00 89.38 202 SER A N 1
ATOM 1390 C CA . SER A 1 202 ? 2.387 0.032 -11.700 1.00 89.38 202 SER A CA 1
ATOM 1391 C C . SER A 1 202 ? 3.121 0.450 -10.434 1.00 89.38 202 SER A C 1
ATOM 1393 O O . SER A 1 202 ? 3.713 -0.387 -9.756 1.00 89.38 202 SER A O 1
ATOM 1395 N N . GLY A 1 203 ? 3.005 1.726 -10.059 1.00 89.12 203 GLY A N 1
ATOM 1396 C CA . GLY A 1 203 ? 3.412 2.215 -8.736 1.00 89.12 203 GLY A CA 1
ATOM 1397 C C . GLY A 1 203 ? 2.500 1.742 -7.594 1.00 89.12 203 GLY A C 1
ATOM 1398 O O . GLY A 1 203 ? 2.726 2.096 -6.436 1.00 89.12 203 GLY A O 1
ATOM 1399 N N . GLY A 1 204 ? 1.469 0.950 -7.903 1.00 90.88 204 GLY A N 1
ATOM 1400 C CA . GLY A 1 204 ? 0.489 0.427 -6.960 1.00 90.88 204 GLY A CA 1
ATOM 1401 C C . GLY A 1 204 ? -0.541 1.452 -6.498 1.00 90.88 204 GLY A C 1
ATOM 1402 O O . GLY A 1 204 ? -0.388 2.660 -6.689 1.00 90.88 204 GLY A O 1
ATOM 1403 N N . THR A 1 205 ? -1.582 0.947 -5.845 1.00 92.44 205 THR A N 1
ATOM 1404 C CA . THR A 1 205 ? -2.662 1.749 -5.253 1.00 92.44 205 THR A CA 1
ATOM 1405 C C . THR A 1 205 ? -2.741 1.467 -3.758 1.00 92.44 205 THR A C 1
ATOM 1407 O O . THR A 1 205 ? -2.451 0.354 -3.326 1.00 92.44 205 THR A O 1
ATOM 1410 N N . CYS A 1 206 ? -3.091 2.479 -2.966 1.00 94.38 206 CYS A N 1
ATOM 1411 C CA . CYS A 1 206 ? -3.346 2.316 -1.539 1.00 94.38 206 CYS A CA 1
ATOM 1412 C C . CYS A 1 206 ? -4.799 1.885 -1.328 1.00 94.38 206 CYS A C 1
ATOM 1414 O O . CYS A 1 206 ? -5.717 2.599 -1.729 1.00 94.38 206 CYS A O 1
ATOM 1416 N N . GLU A 1 207 ? -4.996 0.740 -0.690 1.00 93.56 207 GLU A N 1
ATOM 1417 C CA . GLU A 1 207 ? -6.304 0.208 -0.322 1.00 93.56 207 GLU A CA 1
ATOM 1418 C C . GLU A 1 207 ? -6.444 0.174 1.202 1.00 93.56 207 GLU A C 1
ATOM 1420 O O . GLU A 1 207 ? -5.445 -0.033 1.896 1.00 93.56 207 GLU A O 1
ATOM 1425 N N . PRO A 1 208 ? -7.650 0.421 1.746 1.00 91.88 208 PRO A N 1
ATOM 1426 C CA . PRO A 1 208 ? -7.859 0.396 3.184 1.00 91.88 208 PRO A CA 1
ATOM 1427 C C . PRO A 1 208 ? -7.585 -1.003 3.730 1.00 91.88 208 PRO A C 1
ATOM 1429 O O . PRO A 1 208 ? -7.951 -2.013 3.123 1.00 91.88 208 PRO A O 1
ATOM 1432 N N . CYS A 1 209 ? -6.970 -1.054 4.905 1.00 90.31 209 CYS A N 1
ATOM 1433 C CA . CYS A 1 209 ? -6.784 -2.298 5.627 1.00 90.31 209 CYS A CA 1
ATOM 1434 C C . CYS A 1 209 ? -8.151 -2.957 5.895 1.00 90.31 209 CYS A C 1
ATOM 1436 O O . CYS A 1 209 ? -9.115 -2.301 6.293 1.00 90.31 209 CYS A O 1
ATOM 1438 N N . GLY A 1 210 ? -8.256 -4.266 5.650 1.00 87.25 210 GLY A N 1
ATOM 1439 C CA . GLY A 1 210 ? -9.502 -5.001 5.885 1.00 87.25 210 GLY A CA 1
ATOM 1440 C C . GLY A 1 210 ? -9.899 -5.032 7.368 1.00 87.25 210 GLY A C 1
ATOM 1441 O O . GLY A 1 210 ? -9.068 -4.857 8.254 1.00 87.25 210 GLY A O 1
ATOM 1442 N N . GLY A 1 211 ? -11.160 -5.329 7.673 1.00 89.38 211 GLY A N 1
ATOM 1443 C CA . GLY A 1 211 ? -11.577 -5.607 9.055 1.00 89.38 211 GLY A CA 1
ATOM 1444 C C . GLY A 1 211 ? -11.055 -6.957 9.568 1.00 89.38 211 GLY A C 1
ATOM 1445 O O . GLY A 1 211 ? -10.636 -7.803 8.775 1.00 89.38 211 GLY A O 1
ATOM 1446 N N . CYS A 1 212 ? -11.094 -7.155 10.885 1.00 94.00 212 CYS A N 1
ATOM 1447 C CA . CYS A 1 212 ? -10.946 -8.461 11.538 1.00 94.00 212 CYS A CA 1
ATOM 1448 C C . CYS A 1 212 ? -12.274 -8.869 12.195 1.00 94.00 212 CYS A C 1
ATOM 1450 O O . CYS A 1 212 ? -13.218 -8.074 12.213 1.00 94.00 212 CYS A O 1
ATOM 1452 N N . ALA A 1 213 ? -12.372 -10.108 12.681 1.00 94.38 213 ALA A N 1
ATOM 1453 C CA . ALA A 1 213 ? -13.574 -10.571 13.365 1.00 94.38 213 ALA A CA 1
ATOM 1454 C C . ALA A 1 213 ? -13.728 -9.918 14.753 1.00 94.38 213 ALA A C 1
ATOM 1456 O O . ALA A 1 213 ? -12.804 -9.300 15.286 1.00 94.38 213 ALA A O 1
ATOM 1457 N N . ASP A 1 214 ? -14.908 -10.067 15.359 1.00 90.25 214 ASP A N 1
ATOM 1458 C CA . ASP A 1 214 ? -15.151 -9.578 16.717 1.00 90.25 214 ASP A CA 1
ATOM 1459 C C . ASP A 1 214 ? -14.165 -10.210 17.713 1.00 90.25 214 ASP A C 1
ATOM 1461 O O . ASP A 1 214 ? -14.025 -11.430 17.791 1.00 90.25 214 ASP A O 1
ATOM 1465 N N . GLY A 1 215 ? -13.503 -9.366 18.510 1.00 90.31 215 GLY A N 1
ATOM 1466 C CA . GLY A 1 215 ? -12.477 -9.801 19.463 1.00 90.31 215 GLY A CA 1
ATOM 1467 C C . GLY A 1 215 ? -11.059 -9.880 18.888 1.00 90.31 215 GLY A C 1
ATOM 1468 O O . GLY A 1 215 ? -10.152 -10.317 19.601 1.00 90.31 215 GLY A O 1
ATOM 1469 N N . GLU A 1 216 ? -10.854 -9.418 17.656 1.00 95.25 216 GLU A N 1
ATOM 1470 C CA . GLU A 1 216 ? -9.553 -9.312 16.995 1.00 95.25 216 GLU A CA 1
ATOM 1471 C C . GLU A 1 216 ? -9.240 -7.870 16.580 1.00 95.25 216 GLU A C 1
ATOM 1473 O O . GLU A 1 216 ? -10.130 -7.037 16.394 1.00 95.25 216 GLU A O 1
ATOM 1478 N N . PHE A 1 217 ? -7.954 -7.589 16.399 1.00 94.69 217 PHE A N 1
ATOM 1479 C CA . PHE A 1 217 ? -7.447 -6.368 15.784 1.00 94.69 217 PHE A CA 1
ATOM 1480 C C . PHE A 1 217 ? -6.423 -6.730 14.708 1.00 94.69 217 PHE A C 1
ATOM 1482 O O . PHE A 1 217 ? -5.847 -7.817 14.722 1.00 94.69 217 PHE A O 1
ATOM 1489 N N . ARG A 1 218 ? -6.195 -5.830 13.762 1.00 94.50 218 ARG A N 1
ATOM 1490 C CA . ARG A 1 218 ? -5.205 -5.999 12.707 1.00 94.50 218 ARG A CA 1
ATOM 1491 C C . ARG A 1 218 ? -3.855 -5.484 13.180 1.00 94.50 218 ARG A C 1
ATOM 1493 O O . ARG A 1 218 ? -3.712 -4.298 13.460 1.00 94.50 218 ARG A O 1
ATOM 1500 N N . ASP A 1 219 ? -2.870 -6.371 13.217 1.00 93.50 219 ASP A N 1
ATOM 1501 C CA . ASP A 1 219 ? -1.484 -6.048 13.537 1.00 93.50 219 ASP A CA 1
ATOM 1502 C C . ASP A 1 219 ? -0.635 -5.985 12.260 1.00 93.50 219 ASP A C 1
ATOM 1504 O O . ASP A 1 219 ? -0.762 -6.818 11.361 1.00 93.50 219 ASP A O 1
ATOM 1508 N N . GLY A 1 220 ? 0.239 -4.984 12.166 1.00 89.69 220 GLY A N 1
ATOM 1509 C CA . GLY A 1 220 ? 1.213 -4.882 11.077 1.00 89.69 220 GLY A CA 1
ATOM 1510 C C . GLY A 1 220 ? 0.649 -4.544 9.688 1.00 89.69 220 GLY A C 1
ATOM 1511 O O . GLY A 1 220 ? 1.260 -4.938 8.688 1.00 89.69 220 GLY A O 1
ATOM 1512 N N . CYS A 1 221 ? -0.478 -3.823 9.595 1.00 91.06 221 CYS A N 1
ATOM 1513 C CA . CYS A 1 221 ? -0.950 -3.278 8.315 1.00 91.06 221 CYS A CA 1
ATOM 1514 C C . CYS A 1 221 ? -0.160 -2.019 7.933 1.00 91.06 221 CYS A C 1
ATOM 1516 O O . CYS A 1 221 ? -0.500 -0.905 8.324 1.00 91.06 221 CYS A O 1
ATOM 1518 N N . VAL A 1 222 ? 0.945 -2.196 7.210 1.00 87.50 222 VAL A N 1
ATOM 1519 C CA . VAL A 1 222 ? 1.839 -1.098 6.819 1.00 87.50 222 VAL A CA 1
ATOM 1520 C C . VAL A 1 222 ? 2.518 -1.380 5.484 1.00 87.50 222 VAL A C 1
ATOM 1522 O O . VAL A 1 222 ? 2.919 -2.507 5.194 1.00 87.50 222 VAL A O 1
ATOM 1525 N N . TYR A 1 223 ? 2.737 -0.324 4.698 1.00 84.50 223 TYR A N 1
ATOM 1526 C CA . TYR A 1 223 ? 3.499 -0.352 3.445 1.00 84.50 223 TYR A CA 1
ATOM 1527 C C . TYR A 1 223 ? 2.951 -1.348 2.410 1.00 84.50 223 TYR A C 1
ATOM 1529 O O . TYR A 1 223 ? 2.052 -0.988 1.660 1.00 84.50 223 TYR A O 1
ATOM 1537 N N . MET A 1 224 ? 3.475 -2.576 2.362 1.00 82.94 224 MET A N 1
ATOM 1538 C CA . MET A 1 224 ? 3.020 -3.666 1.482 1.00 82.94 224 MET A CA 1
ATOM 1539 C C . MET A 1 224 ? 2.522 -4.894 2.261 1.00 82.94 224 MET A C 1
ATOM 1541 O O . MET A 1 224 ? 2.181 -5.914 1.670 1.00 82.94 224 MET A O 1
ATOM 1545 N N . SER A 1 225 ? 2.503 -4.817 3.590 1.00 88.50 225 SER A N 1
ATOM 1546 C CA . SER A 1 225 ? 1.944 -5.846 4.457 1.00 88.50 225 SER A CA 1
ATOM 1547 C C . SER A 1 225 ? 0.486 -5.514 4.733 1.00 88.50 225 SER A C 1
ATOM 1549 O O . SER A 1 225 ? 0.188 -4.473 5.316 1.00 88.50 225 SER A O 1
ATOM 1551 N N . GLY A 1 226 ? -0.422 -6.414 4.352 1.00 88.75 226 GLY A N 1
ATOM 1552 C CA . GLY A 1 226 ? -1.839 -6.308 4.714 1.00 88.75 226 GLY A CA 1
ATOM 1553 C C . GLY A 1 226 ? -2.104 -6.526 6.207 1.00 88.75 226 GLY A C 1
ATOM 1554 O O . GLY A 1 226 ? -3.241 -6.368 6.648 1.00 88.75 226 GLY A O 1
ATOM 1555 N N . GLY A 1 227 ? -1.078 -6.890 6.982 1.00 91.38 227 GLY A N 1
ATOM 1556 C CA . GLY A 1 227 ? -1.200 -7.250 8.388 1.00 91.38 227 GLY A CA 1
ATOM 1557 C C . GLY A 1 227 ? -1.955 -8.558 8.612 1.00 91.38 227 GLY A C 1
ATOM 1558 O O . GLY A 1 227 ? -2.540 -9.142 7.695 1.00 91.38 227 GLY A O 1
ATOM 1559 N N . GLU A 1 228 ? -1.961 -9.002 9.860 1.00 94.31 228 GLU A N 1
ATOM 1560 C CA . GLU A 1 228 ? -2.644 -10.217 10.301 1.00 94.31 228 GLU A CA 1
ATOM 1561 C C . GLU A 1 228 ? -3.656 -9.884 11.397 1.00 94.31 228 GLU A C 1
ATOM 1563 O O . GLU A 1 228 ? -3.496 -8.915 12.136 1.00 94.31 228 GLU A O 1
ATOM 1568 N N . CYS A 1 229 ? -4.720 -10.679 11.496 1.00 95.88 229 CYS A N 1
ATOM 1569 C CA . CYS A 1 229 ? -5.669 -10.538 12.592 1.00 95.88 229 CYS A CA 1
ATOM 1570 C C . CYS A 1 229 ? -5.108 -11.227 13.837 1.00 95.88 229 CYS A C 1
ATOM 1572 O O . CYS A 1 229 ? -4.847 -12.430 13.838 1.00 95.88 229 CYS A O 1
ATOM 1574 N N . ALA A 1 230 ? -4.920 -10.443 14.891 1.00 95.06 230 ALA A N 1
ATOM 1575 C CA . ALA A 1 230 ? -4.445 -10.878 16.187 1.00 95.06 230 ALA A CA 1
ATOM 1576 C C . ALA A 1 230 ? -5.575 -10.790 17.217 1.00 95.06 230 ALA A C 1
ATOM 1578 O O . ALA A 1 230 ? -6.399 -9.874 17.204 1.00 95.06 230 ALA A O 1
ATOM 1579 N N . LEU A 1 231 ? -5.605 -11.745 18.146 1.00 95.00 231 LEU A N 1
ATOM 1580 C CA . LEU A 1 231 ? -6.591 -11.755 19.220 1.00 95.00 231 LEU A CA 1
ATOM 1581 C C . LEU A 1 231 ? -6.354 -10.592 20.186 1.00 95.00 231 LEU A C 1
ATOM 1583 O O . LEU A 1 231 ? -5.233 -10.333 20.628 1.00 95.00 231 LEU A O 1
ATOM 1587 N N . CYS A 1 232 ? -7.442 -9.945 20.593 1.00 94.31 232 CYS A N 1
ATOM 1588 C CA . CYS A 1 232 ? -7.416 -8.982 21.680 1.00 94.31 232 CYS A CA 1
ATOM 1589 C C . CYS A 1 232 ? -6.938 -9.647 22.976 1.00 94.31 232 CYS A C 1
ATOM 1591 O O . CYS A 1 232 ? -7.548 -10.619 23.436 1.00 94.31 232 CYS A O 1
ATOM 1593 N N . ARG A 1 233 ? -5.909 -9.071 23.605 1.00 93.75 233 ARG A N 1
ATOM 1594 C CA . ARG A 1 233 ? -5.351 -9.567 24.872 1.00 93.75 233 ARG A CA 1
ATOM 1595 C C . ARG A 1 233 ? -6.373 -9.609 26.010 1.00 93.75 233 ARG A C 1
ATOM 1597 O O . ARG A 1 233 ? -7.313 -8.817 26.054 1.00 93.75 233 ARG A O 1
ATOM 1604 N N . ASP A 1 234 ? -6.128 -10.505 26.959 1.00 92.31 234 ASP A N 1
ATOM 1605 C CA . ASP A 1 234 ? -6.804 -10.526 28.254 1.00 92.31 234 ASP A CA 1
ATOM 1606 C C . ASP A 1 234 ? -6.017 -9.651 29.245 1.00 92.31 234 ASP A C 1
ATOM 1608 O O . ASP A 1 234 ? -4.799 -9.793 29.374 1.00 92.31 234 ASP A O 1
ATOM 1612 N N . CYS A 1 235 ? -6.698 -8.713 29.903 1.00 92.00 235 CYS A N 1
ATOM 1613 C CA . CYS A 1 235 ? -6.081 -7.789 30.852 1.00 92.00 235 CYS A CA 1
ATOM 1614 C C . CYS A 1 235 ? -5.931 -8.382 32.261 1.00 92.00 235 CYS A C 1
ATOM 1616 O O . CYS A 1 235 ? -5.283 -7.772 33.103 1.00 92.00 235 CYS A O 1
ATOM 1618 N N . GLY A 1 236 ? -6.468 -9.573 32.531 1.00 88.56 236 GLY A N 1
ATOM 1619 C CA . GLY A 1 236 ? -6.406 -10.176 33.859 1.00 88.56 236 GLY A CA 1
ATOM 1620 C C . GLY A 1 236 ? -7.319 -9.487 34.882 1.00 88.56 236 GLY A C 1
ATOM 1621 O O . GLY A 1 236 ? -8.259 -8.779 34.530 1.00 88.56 236 GLY A O 1
ATOM 1622 N N . ALA A 1 237 ? -7.079 -9.753 36.169 1.00 88.06 237 ALA A N 1
ATOM 1623 C CA . ALA A 1 237 ? -7.946 -9.295 37.257 1.00 88.06 237 ALA A CA 1
ATOM 1624 C C . ALA A 1 237 ? -7.838 -7.777 37.517 1.00 88.06 237 ALA A C 1
ATOM 1626 O O . ALA A 1 237 ? -6.760 -7.202 37.393 1.00 88.06 237 ALA A O 1
ATOM 1627 N N . GLU A 1 238 ? -8.957 -7.156 37.918 1.00 90.50 238 GLU A N 1
ATOM 1628 C CA . GLU A 1 238 ? -9.112 -5.714 38.216 1.00 90.50 238 GLU A CA 1
ATOM 1629 C C . GLU A 1 238 ? -8.767 -4.740 37.065 1.00 90.50 238 GLU A C 1
ATOM 1631 O O . GLU A 1 238 ? -8.681 -3.527 37.271 1.00 90.50 238 GLU A O 1
ATOM 1636 N N . MET A 1 239 ? -8.628 -5.241 35.836 1.00 95.25 239 MET A N 1
ATOM 1637 C CA . MET A 1 239 ? -8.439 -4.431 34.633 1.00 95.25 239 MET A CA 1
ATOM 1638 C C . MET A 1 239 ? -9.420 -4.848 33.542 1.00 95.25 239 MET A C 1
ATOM 1640 O O . MET A 1 239 ? -9.807 -6.010 33.450 1.00 95.25 239 MET A O 1
ATOM 1644 N N . PHE A 1 240 ? -9.782 -3.907 32.676 1.00 95.56 240 PHE A N 1
ATOM 1645 C CA . PHE A 1 240 ? -10.628 -4.163 31.517 1.00 95.56 240 PHE A CA 1
ATOM 1646 C C . PHE A 1 240 ? -9.976 -3.641 30.237 1.00 95.56 240 PHE A C 1
ATOM 1648 O O . PHE A 1 240 ? -9.300 -2.609 30.227 1.00 95.56 240 PHE A O 1
ATOM 1655 N N . LEU A 1 241 ? -10.182 -4.357 29.134 1.00 96.19 241 LEU A N 1
ATOM 1656 C CA . LEU A 1 241 ? -9.703 -3.946 27.824 1.00 96.19 241 LEU A CA 1
ATOM 1657 C C . LEU A 1 241 ? -10.633 -2.888 27.227 1.00 96.19 241 LEU A C 1
ATOM 1659 O O . LEU A 1 241 ? -11.830 -3.127 27.056 1.00 96.19 241 LEU A O 1
ATOM 1663 N N . LYS A 1 242 ? -10.072 -1.741 26.840 1.00 95.44 242 LYS A N 1
ATOM 1664 C CA . LYS A 1 242 ? -10.790 -0.684 26.124 1.00 95.44 242 LYS A CA 1
ATOM 1665 C C . LYS A 1 242 ? -10.184 -0.449 24.746 1.00 95.44 242 LYS A C 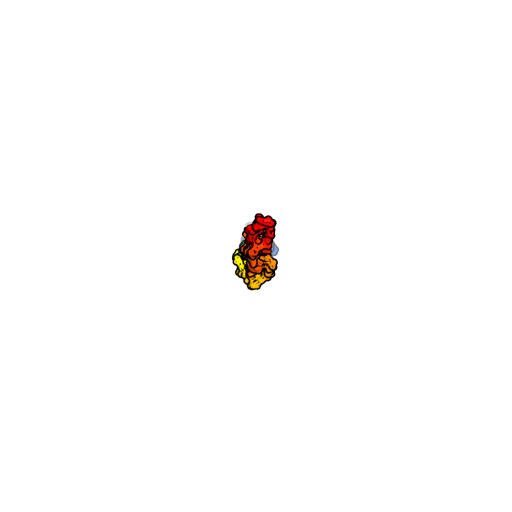1
ATOM 1667 O O . LYS A 1 242 ? -8.972 -0.296 24.618 1.00 95.44 242 LYS A O 1
ATOM 1672 N N . GLY A 1 243 ? -11.053 -0.355 23.739 1.00 92.94 243 GLY A N 1
ATOM 1673 C CA . GLY A 1 243 ? -10.679 0.067 22.388 1.00 92.94 243 GLY A CA 1
ATOM 1674 C C . GLY A 1 243 ? -9.869 -0.964 21.608 1.00 92.94 243 GLY A C 1
ATOM 1675 O O . GLY A 1 243 ? -8.987 -0.571 20.863 1.00 92.94 243 GLY A O 1
ATOM 1676 N N . CYS A 1 244 ? -10.116 -2.261 21.813 1.00 94.62 244 CYS A N 1
ATOM 1677 C CA . CYS A 1 244 ? -9.540 -3.278 20.936 1.00 94.62 244 CYS A CA 1
ATOM 1678 C C . CYS A 1 244 ? -10.464 -3.540 19.746 1.00 94.62 244 CYS A C 1
ATOM 1680 O O . CYS A 1 244 ? -11.659 -3.774 19.947 1.00 94.62 244 CYS A O 1
ATOM 1682 N N . GLY A 1 245 ? -9.906 -3.496 18.541 1.00 91.75 245 GLY A N 1
ATOM 1683 C CA . GLY A 1 245 ? -10.621 -3.669 17.281 1.00 91.75 245 GLY A CA 1
ATOM 1684 C C . GLY A 1 245 ? -10.040 -2.785 16.182 1.00 91.75 245 GLY A C 1
ATOM 1685 O O . GLY A 1 245 ? -9.275 -1.864 16.453 1.00 91.75 245 GLY A O 1
ATOM 1686 N N . GLY A 1 246 ? -10.403 -3.056 14.927 1.00 89.00 246 GLY A N 1
ATOM 1687 C CA . GLY A 1 246 ? -9.830 -2.328 13.792 1.00 89.00 246 GLY A CA 1
ATOM 1688 C C . GLY A 1 246 ? -8.321 -2.551 13.729 1.00 89.00 246 GLY A C 1
ATOM 1689 O O . GLY A 1 246 ? -7.895 -3.689 13.579 1.00 89.00 246 GLY A O 1
ATOM 1690 N N . GLU A 1 247 ? -7.536 -1.490 13.881 1.00 88.25 247 GLU A N 1
ATOM 1691 C CA . GLU A 1 247 ? -6.063 -1.530 13.929 1.00 88.25 247 GLU A CA 1
ATOM 1692 C C . GLU A 1 247 ? -5.512 -1.289 15.345 1.00 88.25 247 GLU A C 1
ATOM 1694 O O . GLU A 1 247 ? -4.303 -1.213 15.554 1.00 88.25 247 GLU A O 1
ATOM 1699 N N . ASP A 1 248 ? -6.395 -1.179 16.340 1.00 91.62 248 ASP A N 1
ATOM 1700 C CA . ASP A 1 248 ? -6.026 -0.892 17.718 1.00 91.62 248 ASP A CA 1
ATOM 1701 C C . ASP A 1 248 ? -5.989 -2.175 18.553 1.00 91.62 248 ASP A C 1
ATOM 1703 O O . ASP A 1 248 ? -7.000 -2.848 18.763 1.00 91.62 248 ASP A O 1
ATOM 1707 N N . ALA A 1 249 ? -4.826 -2.468 19.142 1.00 92.56 249 ALA A N 1
ATOM 1708 C CA . ALA A 1 249 ? -4.653 -3.565 20.103 1.00 92.56 249 ALA A CA 1
ATOM 1709 C C . ALA A 1 249 ? -5.404 -3.346 21.437 1.00 92.56 249 ALA A C 1
ATOM 1711 O O . ALA A 1 249 ? -5.397 -4.206 22.326 1.00 92.56 249 ALA A O 1
ATOM 1712 N N . GLY A 1 250 ? -6.005 -2.165 21.608 1.00 94.44 250 GLY A N 1
ATOM 1713 C CA . GLY A 1 250 ? -6.617 -1.704 22.843 1.00 94.44 250 GLY A CA 1
ATOM 1714 C C . GLY A 1 250 ? -5.628 -1.499 23.991 1.00 94.44 250 GLY A C 1
ATOM 1715 O O . GLY A 1 250 ? -4.462 -1.915 23.969 1.00 94.44 250 GLY A O 1
ATOM 1716 N N . ALA A 1 251 ? -6.125 -0.858 25.043 1.00 95.69 251 ALA A N 1
ATOM 1717 C CA . ALA A 1 251 ? -5.390 -0.623 26.277 1.00 95.69 251 ALA A CA 1
ATOM 1718 C C . ALA A 1 251 ? -6.096 -1.298 27.454 1.00 95.69 251 ALA A C 1
ATOM 1720 O O . ALA A 1 251 ? -7.321 -1.240 27.573 1.00 95.69 251 ALA A O 1
ATOM 1721 N N . CYS A 1 252 ? -5.307 -1.920 28.328 1.00 96.44 252 CYS A N 1
ATOM 1722 C CA . CYS A 1 252 ? -5.793 -2.377 29.621 1.00 96.44 252 CYS A CA 1
ATOM 1723 C C . CYS A 1 252 ? -5.883 -1.178 30.554 1.00 96.44 252 CYS A C 1
ATOM 1725 O O . CYS A 1 252 ? -4.887 -0.491 30.780 1.00 96.44 252 CYS A O 1
ATOM 1727 N N . LEU A 1 253 ? -7.085 -0.921 31.051 1.00 96.31 253 LEU A N 1
ATOM 1728 C CA . LEU A 1 253 ? -7.362 0.148 31.994 1.00 96.31 253 LEU A CA 1
ATOM 1729 C C . LEU A 1 253 ? -7.778 -0.457 33.326 1.00 96.31 253 LEU A C 1
ATOM 1731 O O . LEU A 1 253 ? -8.451 -1.487 33.361 1.00 96.31 253 LEU A O 1
ATOM 1735 N N . GLU A 1 254 ? -7.394 0.199 34.414 1.00 96.81 254 GLU A N 1
ATOM 1736 C CA . GLU A 1 254 ? -7.862 -0.165 35.747 1.00 96.81 254 GLU A CA 1
ATOM 1737 C C . GLU A 1 254 ? -9.377 -0.002 35.833 1.00 96.81 254 GLU A C 1
ATOM 1739 O O . GLU A 1 254 ? -9.954 0.962 35.314 1.00 96.81 254 GLU A O 1
ATOM 1744 N N . CYS A 1 255 ? -10.026 -0.955 36.495 1.00 96.25 255 CYS A N 1
ATOM 1745 C CA . CYS A 1 255 ? -11.442 -0.839 36.779 1.00 96.25 255 CYS A CA 1
ATOM 1746 C C . CYS A 1 255 ? -11.724 0.337 37.718 1.00 96.25 255 CYS A C 1
ATOM 1748 O O . CYS A 1 255 ? -10.927 0.685 38.590 1.00 96.25 255 CYS A O 1
ATOM 1750 N N . SER A 1 256 ? -12.906 0.931 37.561 1.00 95.19 256 SER A N 1
ATOM 1751 C CA . SER A 1 256 ? -13.408 1.943 38.486 1.00 95.19 256 SER A CA 1
ATOM 1752 C C . SER A 1 256 ? -13.379 1.422 39.931 1.00 95.19 256 SER A C 1
ATOM 1754 O O . SER A 1 256 ? -13.582 0.221 40.148 1.00 95.19 256 SER A O 1
ATOM 1756 N N . PRO A 1 257 ? -13.142 2.301 40.925 1.00 93.44 257 PRO A N 1
ATOM 1757 C CA . PRO A 1 257 ? -13.064 1.905 42.327 1.00 93.44 257 PRO A CA 1
ATOM 1758 C C . PRO A 1 257 ? -14.355 1.225 42.792 1.00 93.44 257 PRO A C 1
ATOM 1760 O O . PRO A 1 257 ? -15.378 1.246 42.107 1.00 93.44 257 PRO A O 1
ATOM 1763 N N . GLN A 1 258 ? -14.295 0.576 43.953 1.00 92.19 258 GLN A N 1
ATOM 1764 C CA . GLN A 1 258 ? -15.467 -0.055 44.559 1.00 92.19 258 GLN A CA 1
ATOM 1765 C C . GLN A 1 258 ? -16.609 0.956 44.712 1.00 92.19 258 GLN A C 1
ATOM 1767 O O . GLN A 1 258 ? -16.370 2.137 44.967 1.00 92.19 258 GLN A O 1
ATOM 1772 N N . CYS A 1 259 ? -17.840 0.476 44.558 1.00 94.38 259 CYS A N 1
ATOM 1773 C CA . CYS A 1 259 ? -19.020 1.323 44.647 1.00 94.38 259 CYS A CA 1
ATOM 1774 C C . CYS A 1 259 ? -19.146 1.939 46.048 1.00 94.38 259 CYS A C 1
ATOM 1776 O O . CYS A 1 259 ? -18.961 1.261 47.063 1.00 94.38 259 CYS A O 1
ATOM 1778 N N . GLU A 1 260 ? -19.440 3.237 46.096 1.00 94.25 260 GLU A N 1
ATOM 1779 C CA . GLU A 1 260 ? -19.568 3.981 47.347 1.00 94.25 260 GLU A CA 1
ATOM 1780 C C . GLU A 1 260 ? -20.792 3.518 48.160 1.00 94.25 260 GLU A C 1
ATOM 1782 O O . GLU A 1 260 ? -21.752 2.974 47.595 1.00 94.25 260 GLU A O 1
ATOM 1787 N N . PRO A 1 261 ? -20.809 3.734 49.489 1.00 91.38 261 PRO A N 1
ATOM 1788 C CA . PRO A 1 261 ? -21.971 3.422 50.315 1.00 91.38 261 PRO A CA 1
ATOM 1789 C C . PRO A 1 261 ? -23.258 4.057 49.767 1.00 91.38 261 PRO A C 1
ATOM 1791 O O . PRO A 1 261 ? -23.288 5.242 49.452 1.00 91.38 261 PRO A O 1
ATOM 1794 N N . GLY A 1 262 ? -24.333 3.269 49.681 1.00 89.50 262 GLY A N 1
ATOM 1795 C CA . GLY A 1 262 ? -25.592 3.694 49.052 1.00 89.50 262 GLY A CA 1
ATOM 1796 C C . GLY A 1 262 ? -25.696 3.375 47.555 1.00 89.50 262 GLY A C 1
ATOM 1797 O O . GLY A 1 262 ? -26.742 3.628 46.957 1.00 89.50 262 GLY A O 1
ATOM 1798 N N . SER A 1 263 ? -24.667 2.756 46.973 1.00 94.88 263 SER A N 1
ATOM 1799 C CA . SER A 1 263 ? -24.674 2.207 45.615 1.00 94.88 263 SER A CA 1
ATOM 1800 C C . SER A 1 263 ? -24.236 0.739 45.602 1.00 94.88 263 SER A C 1
ATOM 1802 O O . SER A 1 263 ? -23.618 0.245 46.550 1.00 94.88 263 SER A O 1
ATOM 1804 N N . TYR A 1 264 ? -24.589 0.024 44.538 1.00 94.12 264 TYR A N 1
ATOM 1805 C CA . TYR A 1 264 ? -24.224 -1.375 44.339 1.00 94.12 264 TYR A CA 1
ATOM 1806 C C . TYR A 1 264 ? -23.633 -1.610 42.946 1.00 94.12 264 TYR A C 1
ATOM 1808 O O . TYR A 1 264 ? -23.889 -0.861 42.003 1.00 94.12 264 TYR A O 1
ATOM 1816 N N . GLU A 1 265 ? -22.843 -2.669 42.816 1.00 95.94 265 GLU A N 1
ATOM 1817 C CA . GLU A 1 265 ? -22.221 -3.116 41.579 1.00 95.94 265 GLU A CA 1
ATOM 1818 C C . GLU A 1 265 ? -23.291 -3.715 40.661 1.00 95.94 265 GLU A C 1
ATOM 1820 O O . GLU A 1 265 ? -23.766 -4.833 40.859 1.00 95.94 265 GLU A O 1
ATOM 1825 N N . ALA A 1 266 ? -23.707 -2.935 39.665 1.00 94.81 266 ALA A N 1
ATOM 1826 C CA . ALA A 1 266 ? -24.669 -3.361 38.656 1.00 94.81 266 ALA A CA 1
ATOM 1827 C C . ALA A 1 266 ? -23.997 -4.156 37.529 1.00 94.81 266 ALA A C 1
ATOM 1829 O O . ALA A 1 266 ? -24.608 -5.062 36.962 1.00 94.81 266 ALA A O 1
ATOM 1830 N N . VAL A 1 267 ? -22.743 -3.824 37.214 1.00 95.38 267 VAL A N 1
ATOM 1831 C CA . VAL A 1 267 ? -21.888 -4.585 36.297 1.00 95.38 267 VAL A CA 1
ATOM 1832 C C . VAL A 1 267 ? -20.551 -4.813 36.978 1.00 95.38 267 VAL A C 1
ATOM 1834 O O . VAL A 1 267 ? -19.888 -3.852 37.379 1.00 95.38 267 VAL A O 1
ATOM 1837 N N . ALA A 1 268 ? -20.160 -6.080 37.077 1.00 92.94 268 ALA A N 1
ATOM 1838 C CA . ALA A 1 268 ? -18.879 -6.464 37.638 1.00 92.94 268 ALA A CA 1
ATOM 1839 C C . ALA A 1 268 ? -17.713 -6.073 36.729 1.00 92.94 268 ALA A C 1
ATOM 1841 O O . ALA A 1 268 ? -17.803 -6.125 35.496 1.00 92.94 268 ALA A O 1
ATOM 1842 N N . CYS A 1 269 ? -16.596 -5.718 37.361 1.00 94.25 269 CYS A N 1
ATOM 1843 C CA . CYS A 1 269 ? -15.323 -5.608 36.663 1.00 94.25 269 CYS A CA 1
ATOM 1844 C C . CYS A 1 269 ? -14.952 -6.976 36.068 1.00 94.25 269 CYS A C 1
ATOM 1846 O O . CYS A 1 269 ? -14.979 -7.997 36.756 1.00 94.25 269 CYS A O 1
ATOM 1848 N N . SER A 1 270 ? -14.602 -6.993 34.786 1.00 93.00 270 SER A N 1
ATOM 1849 C CA . SER A 1 270 ? -14.074 -8.166 34.092 1.00 93.00 270 SER A CA 1
ATOM 1850 C C . SER A 1 270 ? -12.999 -7.734 33.094 1.00 93.00 270 SER A C 1
ATOM 1852 O O . SER A 1 270 ? -12.951 -6.553 32.740 1.00 93.00 270 SER A O 1
ATOM 1854 N N . PRO A 1 271 ? -12.220 -8.669 32.519 1.00 92.62 271 PRO A N 1
ATOM 1855 C CA . PRO A 1 271 ? -11.270 -8.346 31.456 1.00 92.62 271 PRO A CA 1
ATOM 1856 C C . PRO A 1 271 ? -11.849 -7.594 30.250 1.00 92.62 271 PRO A C 1
ATOM 1858 O O . PRO A 1 271 ? -11.096 -7.045 29.447 1.00 92.62 271 PRO A O 1
ATOM 1861 N N . ARG A 1 272 ? -13.179 -7.571 30.085 1.00 90.31 272 ARG A N 1
ATOM 1862 C CA . ARG A 1 272 ? -13.873 -6.927 28.960 1.00 90.31 272 ARG A CA 1
ATOM 1863 C C . ARG A 1 272 ? -14.830 -5.810 29.372 1.00 90.31 272 ARG A C 1
ATOM 1865 O O . ARG A 1 272 ? -15.320 -5.100 28.499 1.00 90.31 272 ARG A O 1
ATOM 1872 N N . THR A 1 273 ? -15.112 -5.637 30.661 1.00 92.81 273 THR A N 1
ATOM 1873 C CA . THR A 1 273 ? -16.107 -4.668 31.141 1.00 92.81 273 THR A CA 1
ATOM 1874 C C . THR A 1 273 ? -15.603 -3.922 32.362 1.00 92.81 273 THR A C 1
ATOM 1876 O O . THR A 1 273 ? -15.135 -4.526 33.323 1.00 92.81 273 THR A O 1
ATOM 1879 N N . ASN A 1 274 ? -15.748 -2.599 32.346 1.00 95.81 274 ASN A N 1
ATOM 1880 C CA . ASN A 1 274 ? -15.504 -1.791 33.533 1.00 95.81 274 ASN A CA 1
ATOM 1881 C C . ASN A 1 274 ? -16.613 -2.003 34.579 1.00 95.81 274 ASN A C 1
ATOM 1883 O O . ASN A 1 274 ? -17.758 -2.291 34.221 1.00 95.81 274 ASN A O 1
ATOM 1887 N N . ARG A 1 275 ? -16.283 -1.785 35.856 1.00 95.31 275 ARG A N 1
ATOM 1888 C CA . ARG A 1 275 ? -17.254 -1.741 36.953 1.00 95.31 275 ARG A CA 1
ATOM 1889 C C . ARG A 1 275 ? -18.257 -0.608 36.721 1.00 95.31 275 ARG A C 1
ATOM 1891 O O . ARG A 1 275 ? -17.862 0.527 36.452 1.00 95.31 275 ARG A O 1
ATOM 1898 N N . VAL A 1 276 ? -19.546 -0.912 36.865 1.00 96.44 276 VAL A N 1
ATOM 1899 C CA . VAL A 1 276 ? -20.630 0.081 36.821 1.00 96.44 276 VAL A CA 1
ATOM 1900 C C . VAL A 1 276 ? -21.408 0.023 38.123 1.00 96.44 276 VAL A C 1
ATOM 1902 O O . VAL A 1 276 ? -21.952 -1.021 38.484 1.00 96.44 276 VAL A O 1
ATOM 1905 N N . CYS A 1 277 ? -21.476 1.161 38.807 1.00 96.38 277 CYS A N 1
ATOM 1906 C CA . CYS A 1 277 ? -22.237 1.322 40.036 1.00 96.38 277 CYS A CA 1
ATOM 1907 C C . CYS A 1 277 ? -23.620 1.902 39.734 1.00 96.38 277 CYS A C 1
ATOM 1909 O O . CYS A 1 277 ? -23.762 2.763 38.864 1.00 96.38 277 CYS A O 1
ATOM 1911 N N . ALA A 1 278 ? -24.631 1.433 40.459 1.00 95.06 278 ALA A N 1
ATOM 1912 C CA . ALA A 1 278 ? -25.985 1.964 40.418 1.00 95.06 278 ALA A CA 1
ATOM 1913 C C . ALA A 1 278 ? -26.444 2.360 41.822 1.00 95.06 278 ALA A C 1
ATOM 1915 O O . ALA A 1 278 ? -26.204 1.643 42.795 1.00 95.06 278 ALA A O 1
ATOM 1916 N N . ASP A 1 279 ? -27.136 3.491 41.924 1.00 94.38 279 ASP A N 1
ATOM 1917 C CA . ASP A 1 279 ? -27.619 3.997 43.205 1.00 94.38 279 ASP A CA 1
ATOM 1918 C C . ASP A 1 279 ? -28.784 3.162 43.728 1.00 94.38 279 ASP A C 1
ATOM 1920 O O . ASP A 1 279 ? -29.752 2.891 43.008 1.00 94.38 279 ASP A O 1
ATOM 1924 N N . CYS A 1 280 ? -28.758 2.839 45.020 1.00 90.62 280 CYS A N 1
ATOM 1925 C CA . CYS A 1 280 ? -29.861 2.155 45.692 1.00 90.62 280 CYS A CA 1
ATOM 1926 C C . CYS A 1 280 ? -31.165 2.964 45.624 1.00 90.62 280 CYS A C 1
ATOM 1928 O O . CYS A 1 280 ? -32.243 2.387 45.503 1.00 90.62 280 CYS A O 1
ATOM 1930 N N . ALA A 1 281 ? -31.067 4.297 45.648 1.00 87.38 281 ALA A N 1
ATOM 1931 C CA . ALA A 1 281 ? -32.211 5.203 45.554 1.00 87.38 281 ALA A CA 1
ATOM 1932 C C . ALA A 1 281 ? -32.823 5.278 44.142 1.00 87.38 281 ALA A C 1
ATOM 1934 O O . ALA A 1 281 ? -33.979 5.665 44.002 1.00 87.38 281 ALA A O 1
ATOM 1935 N N . SER A 1 282 ? -32.067 4.902 43.102 1.00 89.44 282 SER A N 1
ATOM 1936 C CA . SER A 1 282 ? -32.563 4.862 41.716 1.00 89.44 282 SER A CA 1
ATOM 1937 C C . SER A 1 282 ? -33.395 3.612 41.413 1.00 89.44 282 SER A C 1
ATOM 1939 O O . SER A 1 282 ? -34.038 3.525 40.366 1.00 89.44 282 SER A O 1
ATOM 1941 N N . GLN A 1 283 ? -33.382 2.634 42.323 1.00 88.50 283 GLN A N 1
ATOM 1942 C CA . GLN A 1 283 ? -34.173 1.421 42.186 1.00 88.50 283 GLN A CA 1
ATOM 1943 C C . GLN A 1 283 ? -35.662 1.716 42.353 1.00 88.50 283 GLN A C 1
ATOM 1945 O O . GLN A 1 283 ? -36.060 2.646 43.052 1.00 88.50 283 GLN A O 1
ATOM 1950 N N . ALA A 1 284 ? -36.495 0.866 41.750 1.00 90.81 284 ALA A N 1
ATOM 1951 C CA . ALA A 1 284 ? -37.936 0.932 41.950 1.00 90.81 284 ALA A CA 1
ATOM 1952 C C . ALA A 1 284 ? -38.285 0.922 43.449 1.00 90.81 284 ALA A C 1
ATOM 1954 O O . ALA A 1 284 ? -37.686 0.178 44.235 1.00 90.81 284 ALA A O 1
ATOM 1955 N N . ALA A 1 285 ? -39.259 1.748 43.832 1.00 90.12 285 ALA A N 1
ATOM 1956 C CA . ALA A 1 285 ? -39.767 1.781 45.195 1.00 90.12 285 ALA A CA 1
ATOM 1957 C C . ALA A 1 285 ? -40.293 0.398 45.607 1.00 90.12 285 ALA A C 1
ATOM 1959 O O . ALA A 1 285 ? -40.896 -0.313 44.798 1.00 90.12 285 ALA A O 1
ATOM 1960 N N . CYS A 1 286 ? -40.055 0.021 46.861 1.00 91.12 286 CYS A N 1
ATOM 1961 C CA . CYS A 1 286 ? -40.647 -1.181 47.426 1.00 91.12 286 CYS A CA 1
ATOM 1962 C C . CYS A 1 286 ? -42.172 -1.019 47.547 1.00 91.12 286 CYS A C 1
ATOM 1964 O O . CYS A 1 286 ? -42.653 0.104 47.749 1.00 91.12 286 CYS A O 1
ATOM 1966 N N . PRO A 1 287 ? -42.937 -2.118 47.427 1.00 91.50 287 PRO A N 1
ATOM 1967 C CA . PRO A 1 287 ? -44.368 -2.122 47.707 1.00 91.50 287 PRO A CA 1
ATOM 1968 C C . PRO A 1 287 ? -44.704 -1.514 49.077 1.00 91.50 287 PRO A C 1
ATOM 1970 O O . PRO A 1 287 ? -43.892 -1.517 50.004 1.00 91.50 287 PRO A O 1
ATOM 1973 N N . SER A 1 288 ? -45.924 -0.994 49.225 1.00 85.69 288 SER A N 1
ATOM 1974 C CA . SER A 1 288 ? -46.382 -0.429 50.499 1.00 85.69 288 SER A CA 1
ATOM 1975 C C . SER A 1 288 ? -46.292 -1.457 51.634 1.00 85.69 288 SER A C 1
ATOM 1977 O O . SER A 1 288 ? -46.827 -2.556 51.513 1.00 85.69 288 SER A O 1
ATOM 1979 N N . GLY A 1 289 ? -45.658 -1.075 52.748 1.00 86.38 289 GLY A N 1
ATOM 1980 C CA . GLY A 1 289 ? -45.417 -1.959 53.897 1.00 86.38 289 GLY A CA 1
ATOM 1981 C C . GLY A 1 289 ? -44.061 -2.681 53.882 1.00 86.38 289 GLY A C 1
ATOM 1982 O O . GLY A 1 289 ? -43.770 -3.436 54.814 1.00 86.38 289 GLY A O 1
ATOM 1983 N N . GLU A 1 290 ? -43.225 -2.432 52.872 1.00 92.25 290 GLU A N 1
ATOM 1984 C CA . GLU A 1 290 ? -41.876 -2.987 52.743 1.00 92.25 290 GLU A CA 1
ATOM 1985 C C . GLU A 1 290 ? -40.811 -1.883 52.677 1.00 92.25 290 GLU A C 1
ATOM 1987 O O . GLU A 1 290 ? -41.059 -0.778 52.186 1.00 92.25 290 GLU A O 1
ATOM 1992 N N . PHE A 1 291 ? -39.599 -2.208 53.132 1.00 91.31 291 PHE A N 1
ATOM 1993 C CA . PHE A 1 291 ? -38.414 -1.358 53.002 1.00 91.31 291 PHE A CA 1
ATOM 1994 C C . PHE A 1 291 ? -37.281 -2.122 52.313 1.00 91.31 291 PHE A C 1
ATOM 1996 O O . PHE A 1 291 ? -37.245 -3.352 52.352 1.00 91.31 291 PHE A O 1
ATOM 2003 N N . ARG A 1 292 ? -36.344 -1.413 51.674 1.00 92.69 292 ARG A N 1
ATOM 2004 C CA . ARG A 1 292 ? -35.201 -2.055 51.010 1.00 92.69 292 ARG A CA 1
ATOM 2005 C C . ARG A 1 292 ? -34.104 -2.364 52.02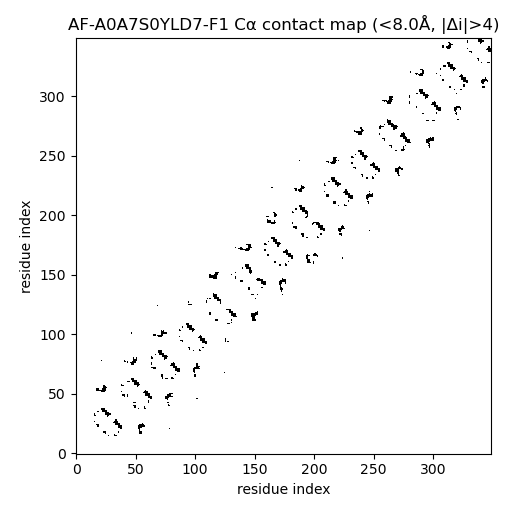5 1.00 92.69 292 ARG A C 1
ATOM 2007 O O . ARG A 1 292 ? -33.531 -1.452 52.619 1.00 92.69 292 ARG A O 1
ATOM 2014 N N . GLU A 1 293 ? -33.762 -3.636 52.179 1.00 92.19 293 GLU A N 1
ATOM 2015 C CA . GLU A 1 293 ? -32.675 -4.092 53.042 1.00 92.19 293 GLU A CA 1
ATOM 2016 C C . GLU A 1 293 ? -31.511 -4.666 52.224 1.00 92.19 293 GLU A C 1
ATOM 2018 O O . GLU A 1 293 ? -31.691 -5.236 51.148 1.00 92.19 293 GLU A O 1
ATOM 2023 N N . GLY A 1 294 ? -30.286 -4.481 52.725 1.00 91.81 294 GLY A N 1
ATOM 2024 C CA . GLY A 1 294 ? -29.091 -5.101 52.149 1.00 91.81 294 GLY A CA 1
ATOM 2025 C C . GLY A 1 294 ? -28.673 -4.563 50.777 1.00 91.81 294 GLY A C 1
ATOM 2026 O O . GLY A 1 294 ? -28.009 -5.283 50.034 1.00 91.81 294 GLY A O 1
ATOM 2027 N N . CYS A 1 295 ? -29.062 -3.335 50.415 1.00 93.06 295 CYS A N 1
ATOM 2028 C CA . CYS A 1 295 ? -28.552 -2.685 49.208 1.00 93.06 295 CYS A CA 1
ATOM 2029 C C . CYS A 1 295 ? -27.162 -2.087 49.458 1.00 93.06 295 CYS A C 1
ATOM 2031 O O . CYS A 1 295 ? -26.980 -1.307 50.393 1.00 93.06 295 CYS A O 1
ATOM 2033 N N . GLY A 1 296 ? -26.193 -2.462 48.626 1.00 91.69 296 GLY A N 1
ATOM 2034 C CA . GLY A 1 296 ? -24.801 -2.041 48.736 1.00 91.69 296 GLY A CA 1
ATOM 2035 C C . GLY A 1 296 ? -23.822 -3.120 48.272 1.00 91.69 296 GLY A C 1
ATOM 2036 O O . GLY A 1 296 ? -24.171 -4.301 48.183 1.00 91.69 296 GLY A O 1
ATOM 2037 N N . GLY A 1 297 ? -22.577 -2.731 47.991 1.00 89.25 297 GLY A N 1
ATOM 2038 C CA . GLY A 1 297 ? -21.541 -3.673 47.555 1.00 89.25 297 GLY A CA 1
ATOM 2039 C C . GLY A 1 297 ? -21.929 -4.326 46.230 1.00 89.25 297 GLY A C 1
ATOM 2040 O O . GLY A 1 297 ? -22.056 -3.627 45.240 1.00 89.25 297 GLY A O 1
ATOM 2041 N N . VAL A 1 298 ? -22.168 -5.639 46.209 1.00 91.31 298 VAL A N 1
ATOM 2042 C CA . VAL A 1 298 ? -22.630 -6.383 45.012 1.00 91.31 298 VAL A CA 1
ATOM 2043 C C . VAL A 1 298 ? -24.140 -6.656 44.999 1.00 91.31 298 VAL A C 1
ATOM 2045 O O . VAL A 1 298 ? -24.655 -7.323 44.106 1.00 91.31 298 VAL A O 1
ATOM 2048 N N . SER A 1 299 ? -24.869 -6.183 46.011 1.00 93.19 299 SER A N 1
ATOM 2049 C CA . SER A 1 299 ? -26.285 -6.487 46.201 1.00 93.19 299 SER A CA 1
ATOM 2050 C C . SER A 1 299 ? -27.158 -5.283 45.869 1.00 93.19 299 SER A C 1
ATOM 2052 O O . SER A 1 299 ? -27.029 -4.222 46.478 1.00 93.19 299 SER A O 1
ATOM 2054 N N . ARG A 1 300 ? -28.140 -5.477 44.981 1.00 93.75 300 ARG A N 1
ATOM 2055 C CA . ARG A 1 300 ? -29.209 -4.491 44.718 1.00 93.75 300 ARG A CA 1
ATOM 2056 C C . ARG A 1 300 ? -30.207 -4.329 45.880 1.00 93.75 300 ARG A C 1
ATOM 2058 O O . ARG A 1 300 ? -31.137 -3.520 45.799 1.00 93.75 300 ARG A O 1
ATOM 2065 N N . GLY A 1 301 ? -30.036 -5.117 46.941 1.00 92.69 301 GLY A N 1
ATOM 2066 C CA . GLY A 1 301 ? -30.958 -5.229 48.063 1.00 92.69 301 GLY A CA 1
ATOM 2067 C C . GLY A 1 301 ? -32.265 -5.931 47.705 1.00 92.69 301 GLY A C 1
ATOM 2068 O O . GLY A 1 301 ? -32.573 -6.185 46.537 1.00 92.69 301 GLY A O 1
ATOM 2069 N N . GLU A 1 302 ? -33.044 -6.221 48.735 1.00 94.38 302 GLU A N 1
ATOM 2070 C CA . GLU A 1 302 ? -34.351 -6.862 48.632 1.00 94.38 302 GLU A CA 1
ATOM 2071 C C . GLU A 1 302 ? -35.390 -6.045 49.399 1.00 94.38 302 GLU A C 1
ATOM 2073 O O . GLU A 1 302 ? -35.071 -5.406 50.401 1.00 94.38 302 GLU A O 1
ATOM 2078 N N . CYS A 1 303 ? -36.626 -6.026 48.902 1.00 94.44 303 CYS A N 1
ATOM 2079 C CA . CYS A 1 303 ? -37.735 -5.431 49.633 1.00 94.44 303 CYS A CA 1
ATOM 2080 C C . CYS A 1 303 ? -38.217 -6.437 50.673 1.00 94.44 303 CYS A C 1
ATOM 2082 O O . CYS A 1 303 ? -38.614 -7.550 50.338 1.00 94.44 303 CYS A O 1
ATOM 2084 N N . VAL A 1 304 ? -38.127 -6.053 51.940 1.00 93.56 304 VAL A N 1
ATOM 2085 C CA . VAL A 1 304 ? -38.499 -6.900 53.068 1.00 93.56 304 VAL A CA 1
ATOM 2086 C C . VAL A 1 304 ? -39.640 -6.255 53.839 1.00 93.56 304 VAL A C 1
ATOM 2088 O O . VAL A 1 304 ? -39.703 -5.032 54.001 1.00 93.56 304 VAL A O 1
ATOM 2091 N N . ALA A 1 305 ? -40.556 -7.091 54.325 1.00 91.56 305 ALA A N 1
ATOM 2092 C CA . ALA A 1 305 ? -41.692 -6.637 55.111 1.00 91.56 305 ALA A CA 1
ATOM 2093 C C . ALA A 1 305 ? -41.229 -5.953 56.402 1.00 91.56 305 ALA A C 1
ATOM 2095 O O . ALA A 1 305 ? -40.358 -6.448 57.124 1.00 91.56 305 ALA A O 1
ATOM 2096 N N . CYS A 1 306 ? -41.858 -4.830 56.732 1.00 89.38 306 CYS A N 1
ATOM 2097 C CA . CYS A 1 306 ? -41.619 -4.176 58.007 1.00 89.38 306 CYS A CA 1
ATOM 2098 C C . CYS A 1 306 ? -42.098 -5.053 59.173 1.00 89.38 306 CYS A C 1
ATOM 2100 O O . CYS A 1 306 ? -43.239 -5.514 59.204 1.00 89.38 306 CYS A O 1
ATOM 2102 N N . SER A 1 307 ? -41.237 -5.256 60.175 1.00 88.25 307 SER A N 1
ATOM 2103 C CA . SER A 1 307 ? -41.581 -6.043 61.367 1.00 88.25 307 SER A CA 1
ATOM 2104 C C . SER A 1 307 ? -42.779 -5.449 62.119 1.00 88.25 307 SER A C 1
ATOM 2106 O O . SER A 1 307 ? -42.917 -4.232 62.218 1.00 88.25 307 SER A O 1
ATOM 2108 N N . SER A 1 308 ? -43.609 -6.269 62.758 1.00 86.12 308 SER A N 1
ATOM 2109 C CA . SER A 1 308 ? -44.649 -5.765 63.666 1.00 86.12 308 SER A CA 1
ATOM 2110 C C . SER A 1 308 ? -44.051 -5.058 64.891 1.00 86.12 308 SER A C 1
ATOM 2112 O O . SER A 1 308 ? -42.964 -5.413 65.351 1.00 86.12 308 SER A O 1
ATOM 2114 N N . CYS A 1 309 ? -44.763 -4.073 65.439 1.00 89.31 309 CYS A N 1
ATOM 2115 C CA . CYS A 1 309 ? -44.403 -3.451 66.713 1.00 89.31 309 CYS A CA 1
ATOM 2116 C C . CYS A 1 309 ? -44.908 -4.272 67.914 1.00 89.31 309 CYS A C 1
ATOM 2118 O O . CYS A 1 309 ? -45.848 -5.058 67.760 1.00 89.31 309 CYS A O 1
ATOM 2120 N N . PRO A 1 310 ? -44.300 -4.112 69.107 1.00 89.56 310 PRO A N 1
ATOM 2121 C CA . PRO A 1 310 ? -44.819 -4.695 70.342 1.00 89.56 310 PRO A CA 1
ATOM 2122 C C . PRO A 1 310 ? -46.268 -4.273 70.624 1.00 89.56 310 PRO A C 1
ATOM 2124 O O . PRO A 1 310 ? -46.734 -3.241 70.140 1.00 89.56 310 PRO A O 1
ATOM 2127 N N . ALA A 1 311 ? -46.973 -5.057 71.444 1.00 84.56 311 ALA A N 1
ATOM 2128 C CA . ALA A 1 311 ? -48.336 -4.730 71.856 1.00 84.56 311 ALA A CA 1
ATOM 2129 C C . ALA A 1 311 ? -48.397 -3.345 72.529 1.00 84.56 311 ALA A C 1
ATOM 2131 O O . ALA A 1 311 ? -47.580 -3.041 73.398 1.00 84.56 311 ALA A O 1
ATOM 2132 N N . GLY A 1 312 ? -49.375 -2.522 72.136 1.00 86.62 312 GLY A N 1
ATOM 2133 C CA . GLY A 1 312 ? -49.490 -1.128 72.586 1.00 86.62 312 GLY A CA 1
ATOM 2134 C C . GLY A 1 312 ? -48.758 -0.105 71.705 1.00 86.62 312 GLY A C 1
ATOM 2135 O O . GLY A 1 312 ? -48.695 1.070 72.075 1.00 86.62 312 GLY A O 1
ATOM 2136 N N . SER A 1 313 ? -48.246 -0.523 70.542 1.00 91.69 313 SER A N 1
ATOM 2137 C CA . SER A 1 313 ? -47.613 0.353 69.552 1.00 91.69 313 SER A CA 1
ATOM 2138 C C . SER A 1 313 ? -48.043 0.031 68.117 1.00 91.69 313 SER A C 1
ATOM 2140 O O . SER A 1 313 ? -48.375 -1.110 67.790 1.00 91.69 313 SER A O 1
ATOM 2142 N N . TYR A 1 314 ? -47.963 1.033 67.243 1.00 89.62 314 TYR A N 1
ATOM 2143 C CA . TYR A 1 314 ? -48.134 0.910 65.792 1.00 89.62 314 TYR A CA 1
ATOM 2144 C C . TYR A 1 314 ? -46.868 1.393 65.071 1.00 89.62 314 TYR A C 1
ATOM 2146 O O . TYR A 1 314 ? -46.063 2.125 65.645 1.00 89.62 314 TYR A O 1
ATOM 2154 N N . ARG A 1 315 ? -46.640 0.957 63.830 1.00 91.31 315 ARG A N 1
ATOM 2155 C CA . ARG A 1 315 ? -45.481 1.363 63.025 1.00 91.31 315 ARG A CA 1
ATOM 2156 C C . ARG A 1 315 ? -45.828 2.565 62.154 1.00 91.31 315 ARG A C 1
ATOM 2158 O O . ARG A 1 315 ? -46.758 2.490 61.356 1.00 91.31 315 ARG A O 1
ATOM 2165 N N . SER A 1 316 ? -45.023 3.619 62.241 1.00 90.25 316 SER A N 1
ATOM 2166 C CA . SER A 1 316 ? -45.090 4.804 61.383 1.00 90.25 316 SER A CA 1
ATOM 2167 C C . SER A 1 316 ? -43.857 4.899 60.473 1.00 90.25 316 SER A C 1
ATOM 2169 O O . SER A 1 316 ? -42.773 4.420 60.816 1.00 90.25 316 SER A O 1
ATOM 2171 N N . GLY A 1 317 ? -44.014 5.487 59.281 1.00 88.31 317 GLY A N 1
ATOM 2172 C CA . GLY A 1 317 ? -42.891 5.789 58.376 1.00 88.31 317 GLY A CA 1
ATOM 2173 C C . GLY A 1 317 ? -42.133 4.571 57.830 1.00 88.31 317 GLY A C 1
ATOM 2174 O O . GLY A 1 317 ? -40.922 4.651 57.629 1.00 88.31 317 GLY A O 1
ATOM 2175 N N . CYS A 1 318 ? -42.815 3.433 57.664 1.00 90.44 318 CYS A N 1
ATOM 2176 C CA . CYS A 1 318 ? -42.287 2.283 56.927 1.00 90.44 318 CYS A CA 1
ATOM 2177 C C . CYS A 1 318 ? -42.468 2.522 55.422 1.00 90.44 318 CYS A C 1
ATOM 2179 O O . CYS A 1 318 ? -43.598 2.531 54.928 1.00 90.44 318 CYS A O 1
ATOM 2181 N N . ASP A 1 319 ? -41.361 2.720 54.713 1.00 88.94 319 ASP A N 1
ATOM 2182 C CA . ASP A 1 319 ? -41.317 2.966 53.273 1.00 88.94 319 ASP A CA 1
ATOM 2183 C C . ASP A 1 319 ? -40.015 2.423 52.662 1.00 88.94 319 ASP A C 1
ATOM 2185 O O . ASP A 1 319 ? -39.187 1.823 53.343 1.00 88.94 319 ASP A O 1
ATOM 2189 N N . THR A 1 320 ? -39.800 2.650 51.363 1.00 86.25 320 THR A N 1
ATOM 2190 C CA . THR A 1 320 ? -38.629 2.128 50.633 1.00 86.25 320 THR A CA 1
ATOM 2191 C C . THR A 1 320 ? -37.289 2.463 51.297 1.00 86.25 320 THR A C 1
ATOM 2193 O O . THR A 1 320 ? -36.371 1.644 51.234 1.00 86.25 320 THR A O 1
ATOM 2196 N N . GLY A 1 321 ? -37.160 3.643 51.910 1.00 84.75 321 GLY A N 1
ATOM 2197 C CA . GLY A 1 321 ? -35.914 4.123 52.509 1.00 84.75 321 GLY A CA 1
ATOM 2198 C C . GLY A 1 321 ? -35.812 3.893 54.016 1.00 84.75 321 GLY A C 1
ATOM 2199 O O . GLY A 1 321 ? -34.747 4.116 54.591 1.00 84.75 321 GLY A O 1
ATOM 2200 N N . SER A 1 322 ? -36.891 3.462 54.672 1.00 87.50 322 SER A N 1
ATOM 2201 C CA . SER A 1 322 ? -36.977 3.426 56.128 1.00 87.50 322 SER A CA 1
ATOM 2202 C C . SER A 1 322 ? -37.749 2.210 56.626 1.00 87.50 322 SER A C 1
ATOM 2204 O O . SER A 1 322 ? -38.891 1.969 56.247 1.00 87.50 322 SER A O 1
ATOM 2206 N N . ARG A 1 323 ? -37.174 1.501 57.606 1.00 90.19 323 ARG A N 1
ATOM 2207 C CA . ARG A 1 323 ? -37.881 0.431 58.337 1.00 90.19 323 ARG A CA 1
ATOM 2208 C C . ARG A 1 323 ? -39.050 0.941 59.189 1.00 90.19 323 ARG A C 1
ATOM 2210 O O . ARG A 1 323 ? -39.774 0.135 59.768 1.00 90.19 323 ARG A O 1
ATOM 2217 N N . GLY A 1 324 ? -39.227 2.254 59.307 1.00 90.19 324 GLY A N 1
ATOM 2218 C CA . GLY A 1 324 ? -40.211 2.880 60.181 1.00 90.19 324 GLY A CA 1
ATOM 2219 C C . GLY A 1 324 ? -39.881 2.754 61.666 1.00 90.19 324 GLY A C 1
ATOM 2220 O O . GLY A 1 324 ? -38.990 2.004 62.080 1.00 90.19 324 GLY A O 1
ATOM 2221 N N . VAL A 1 325 ? -40.625 3.492 62.482 1.00 92.12 325 VAL A N 1
ATOM 2222 C CA . VAL A 1 325 ? -40.462 3.554 63.939 1.00 92.12 325 VAL A CA 1
ATOM 2223 C C . VAL A 1 325 ? -41.733 3.041 64.610 1.00 92.12 325 VAL A C 1
ATOM 2225 O O . VAL A 1 325 ? -42.830 3.193 64.079 1.00 92.12 325 VAL A O 1
ATOM 2228 N N . CYS A 1 326 ? -41.588 2.390 65.764 1.00 93.19 326 CYS A N 1
ATOM 2229 C CA . CYS A 1 326 ? -42.733 2.015 66.586 1.00 93.19 326 CYS A CA 1
ATOM 2230 C C . CYS A 1 326 ? -43.152 3.195 67.459 1.00 93.19 326 CYS A C 1
ATOM 2232 O O . CYS A 1 326 ? -42.378 3.655 68.297 1.00 93.19 326 CYS A O 1
ATOM 2234 N N . GLU A 1 327 ? -44.383 3.649 67.278 1.00 92.50 327 GLU A N 1
ATOM 2235 C CA . GLU A 1 327 ? -45.005 4.707 68.058 1.00 92.50 327 GLU A CA 1
ATOM 2236 C C . GLU A 1 327 ? -46.011 4.125 69.049 1.00 92.50 327 GLU A C 1
ATOM 2238 O O . GLU A 1 327 ? -46.765 3.202 68.740 1.00 92.50 327 GLU A O 1
ATOM 2243 N N . THR A 1 328 ? -46.017 4.656 70.269 1.00 92.69 328 THR A N 1
ATOM 2244 C CA . THR A 1 328 ? -46.947 4.234 71.322 1.00 92.69 328 THR A CA 1
ATOM 2245 C C . THR A 1 328 ? -48.362 4.709 71.011 1.00 92.69 328 THR A C 1
ATOM 2247 O O . THR A 1 328 ? -48.574 5.864 70.646 1.00 92.69 328 THR A O 1
ATOM 2250 N N . CYS A 1 329 ? -49.346 3.833 71.212 1.00 89.38 329 CYS A N 1
ATOM 2251 C CA . CYS A 1 329 ? -50.753 4.188 71.078 1.00 89.38 329 CYS A CA 1
ATOM 2252 C C . CYS A 1 329 ? -51.136 5.305 72.065 1.00 89.38 329 CYS A C 1
ATOM 2254 O O . CYS A 1 329 ? -50.847 5.219 73.260 1.00 89.38 329 CYS A O 1
ATOM 2256 N N . GLY A 1 330 ? -51.831 6.337 71.583 1.00 87.75 330 GLY A N 1
ATOM 2257 C CA . GLY A 1 330 ? -52.343 7.405 72.445 1.00 87.75 330 GLY A CA 1
ATOM 2258 C C . GLY A 1 330 ? -53.444 6.922 73.398 1.00 87.75 330 GLY A C 1
ATOM 2259 O O . GLY A 1 330 ? -54.190 5.992 73.085 1.00 87.75 330 GLY A O 1
ATOM 2260 N N . ALA A 1 331 ? -53.604 7.583 74.545 1.00 86.69 331 ALA A N 1
ATOM 2261 C CA . ALA A 1 331 ? -54.756 7.354 75.422 1.00 86.69 331 ALA A CA 1
ATOM 2262 C C . ALA A 1 331 ? -56.063 7.855 74.769 1.00 86.69 331 ALA A C 1
ATOM 2264 O O . ALA A 1 331 ? -56.033 8.763 73.935 1.00 86.69 331 ALA A O 1
ATOM 2265 N N . CYS A 1 332 ? -57.201 7.259 75.134 1.00 88.00 332 CYS A N 1
ATOM 2266 C CA . CYS A 1 332 ? -58.525 7.750 74.745 1.00 88.00 332 CYS A CA 1
ATOM 2267 C C . CYS A 1 332 ? -59.130 8.649 75.833 1.00 88.00 332 CYS A C 1
ATOM 2269 O O . CYS A 1 332 ? -58.764 8.505 77.003 1.00 88.00 332 CYS A O 1
ATOM 2271 N N . PRO A 1 333 ? -60.057 9.555 75.472 1.00 90.62 333 PRO A N 1
ATOM 2272 C CA . PRO A 1 333 ? -60.889 10.272 76.437 1.00 90.62 333 PRO A CA 1
ATOM 2273 C C . PRO A 1 333 ? -61.635 9.327 77.396 1.00 90.62 333 PRO A C 1
ATOM 2275 O O . PRO A 1 333 ? -61.870 8.159 77.073 1.00 90.62 333 PRO A O 1
ATOM 2278 N N . GLU A 1 334 ? -62.040 9.834 78.568 1.00 85.94 334 GLU A N 1
ATOM 2279 C CA . GLU A 1 334 ? -62.805 9.048 79.547 1.00 85.94 334 GLU A CA 1
ATOM 2280 C C . GLU A 1 334 ? -64.068 8.433 78.922 1.00 85.94 334 GLU A C 1
ATOM 2282 O O . GLU A 1 334 ? -64.844 9.105 78.243 1.00 85.94 334 GLU A O 1
ATOM 2287 N N . GLY A 1 335 ? -64.270 7.134 79.167 1.00 86.06 335 GLY A N 1
ATOM 2288 C CA . GLY A 1 335 ? -65.401 6.362 78.645 1.00 86.06 335 GLY A CA 1
ATOM 2289 C C . GLY A 1 335 ? -65.163 5.668 77.297 1.00 86.06 335 GLY A C 1
ATOM 2290 O O . GLY A 1 335 ? -66.052 4.952 76.842 1.00 86.06 335 GLY A O 1
ATOM 2291 N N . GLN A 1 336 ? -63.989 5.824 76.673 1.00 89.25 336 GLN A N 1
ATOM 2292 C CA . GLN A 1 336 ? -63.631 5.166 75.407 1.00 89.25 336 GLN A CA 1
ATOM 2293 C C . GLN A 1 336 ? -62.447 4.200 75.578 1.00 89.25 336 GLN A C 1
ATOM 2295 O O . GLN A 1 336 ? -61.585 4.397 76.435 1.00 89.25 336 GLN A O 1
ATOM 2300 N N . PHE A 1 337 ? -62.387 3.155 74.747 1.00 81.94 337 PHE A N 1
ATOM 2301 C CA . PHE A 1 337 ? -61.230 2.260 74.646 1.00 81.94 337 PHE A CA 1
ATOM 2302 C C . PHE A 1 337 ? -60.680 2.298 73.220 1.00 81.94 337 PHE A C 1
ATOM 2304 O O . PHE A 1 337 ? -61.449 2.320 72.262 1.00 81.94 337 PHE A O 1
ATOM 2311 N N . ARG A 1 338 ? -59.350 2.292 73.070 1.00 85.00 338 ARG A N 1
ATOM 2312 C CA . ARG A 1 338 ? -58.728 2.286 71.742 1.00 85.00 338 ARG A CA 1
ATOM 2313 C C . ARG A 1 338 ? -58.849 0.896 71.131 1.00 85.00 338 ARG A C 1
ATOM 2315 O O . ARG A 1 338 ? -58.379 -0.077 71.719 1.00 85.00 338 ARG A O 1
ATOM 2322 N N . SER A 1 339 ? -59.424 0.809 69.939 1.00 87.94 339 SER A N 1
ATOM 2323 C CA . SER A 1 339 ? -59.491 -0.418 69.146 1.00 87.94 339 SER A CA 1
ATOM 2324 C C . SER A 1 339 ? -58.618 -0.301 67.895 1.00 87.94 339 SER A C 1
ATOM 2326 O O . SER A 1 339 ? -58.429 0.788 67.358 1.00 87.94 339 SER A O 1
ATOM 2328 N N . GLY A 1 340 ? -58.029 -1.415 67.457 1.00 84.81 340 GLY A N 1
ATOM 2329 C CA . GLY A 1 340 ? -57.273 -1.476 66.200 1.00 84.81 340 GLY A CA 1
ATOM 2330 C C . GLY A 1 340 ? -55.843 -0.921 66.224 1.00 84.81 340 GLY A C 1
ATOM 2331 O O . GLY A 1 340 ? -55.187 -0.986 65.194 1.00 84.81 340 GLY A O 1
ATOM 2332 N N . CYS A 1 341 ? -55.316 -0.436 67.358 1.00 86.94 341 CYS A N 1
ATOM 2333 C CA . CYS A 1 341 ? -53.943 0.089 67.410 1.00 86.94 341 CYS A CA 1
ATOM 2334 C C . CYS A 1 341 ? -52.894 -1.036 67.353 1.00 86.94 341 CYS A C 1
ATOM 2336 O O . CYS A 1 341 ? -52.510 -1.602 68.380 1.00 86.94 341 CYS A O 1
ATOM 2338 N N . SER A 1 342 ? -52.491 -1.407 66.139 1.00 85.38 342 SER A N 1
ATOM 2339 C CA . SER A 1 342 ? -51.539 -2.484 65.857 1.00 85.38 342 SER A CA 1
ATOM 2340 C C . SER A 1 342 ? -51.058 -2.420 64.404 1.00 85.38 342 SER A C 1
ATOM 2342 O O . SER A 1 342 ? -51.686 -1.790 63.555 1.00 85.38 342 SER A O 1
ATOM 2344 N N . GLY A 1 343 ? -49.953 -3.100 64.088 1.00 82.94 343 GLY A N 1
ATOM 2345 C CA . GLY A 1 343 ? -49.433 -3.134 62.719 1.00 82.94 343 GLY A CA 1
ATOM 2346 C C . GLY A 1 343 ? -49.011 -1.740 62.255 1.00 82.94 343 GLY A C 1
ATOM 2347 O O . GLY A 1 343 ? -48.058 -1.193 62.803 1.00 82.94 343 GLY A O 1
ATOM 2348 N N . VAL A 1 344 ? -49.717 -1.182 61.270 1.00 83.25 344 VAL A N 1
ATOM 2349 C CA . VAL A 1 344 ? -49.520 0.184 60.739 1.00 83.25 344 VAL A CA 1
ATOM 2350 C C . VAL A 1 344 ? -50.662 1.143 61.106 1.00 83.25 344 VAL A C 1
ATOM 2352 O O . VAL A 1 344 ? -50.664 2.289 60.666 1.00 83.25 344 VAL A O 1
ATOM 2355 N N . ASP A 1 345 ? -51.645 0.685 61.886 1.00 85.75 345 ASP A N 1
ATOM 2356 C CA . ASP A 1 345 ? -52.845 1.453 62.218 1.00 85.75 345 ASP A CA 1
ATOM 2357 C C . ASP A 1 345 ? -52.714 2.092 63.618 1.00 85.75 345 ASP A C 1
ATOM 2359 O O . ASP A 1 345 ? -52.517 1.363 64.598 1.00 85.75 345 ASP A O 1
ATOM 2363 N N . PRO A 1 346 ? -52.830 3.431 63.753 1.00 87.56 346 PRO A N 1
ATOM 2364 C CA . PRO A 1 346 ? -52.850 4.110 65.054 1.00 87.56 346 PRO A CA 1
ATOM 2365 C C . PRO A 1 346 ? -54.094 3.792 65.908 1.00 87.56 346 PRO A C 1
ATOM 2367 O O . PRO A 1 346 ? -54.161 4.160 67.089 1.00 87.56 346 PRO A O 1
ATOM 2370 N N . GLY A 1 347 ? -55.087 3.106 65.343 1.00 87.50 347 GLY A N 1
ATOM 2371 C CA . GLY A 1 347 ? -56.338 2.744 65.990 1.00 87.50 347 GLY A CA 1
ATOM 2372 C C . GLY A 1 347 ? -57.241 3.941 66.275 1.00 87.50 347 GLY A C 1
ATOM 2373 O O . GLY A 1 347 ? -56.853 5.108 66.170 1.00 87.50 347 GLY A O 1
ATOM 2374 N N . VAL A 1 348 ? -58.463 3.638 66.699 1.00 89.38 348 VAL A N 1
ATOM 2375 C CA . VAL A 1 348 ? -59.509 4.630 66.973 1.00 89.38 348 VAL A CA 1
ATOM 2376 C C . VAL A 1 348 ? -60.038 4.500 68.396 1.00 89.38 348 VAL A C 1
ATOM 2378 O O . VAL A 1 348 ? -60.130 3.393 68.934 1.00 89.38 348 VAL A O 1
ATOM 2381 N N . CYS A 1 349 ? -60.347 5.654 68.984 1.00 86.31 349 CYS A N 1
ATOM 2382 C CA . CYS A 1 349 ? -61.224 5.818 70.136 1.00 86.31 349 CYS A CA 1
ATOM 2383 C C . CYS A 1 349 ? -62.634 6.110 69.580 1.00 86.31 349 CYS A C 1
ATOM 2385 O O . CYS A 1 349 ? -63.609 5.629 70.184 1.00 86.31 349 CYS A O 1
#

pLDDT: mean 84.13, std 10.9, range [41.53, 96.81]

Secondary structure (DSSP, 8-state):
-------------PPPPPPPTTEEEE--BTTB--EEEE--GGGSPTTEEEE--BTTB--EEEEPPP--TTEEEEEEETTEEEEEEEPPPPPTTEEEE--STT---EEEEPPPPPTTEEEPPPSSTTS---EEESTTPPP--TTEE---BTTB----EEPPPPPTTEEEES-BTTB--EEEEPPP--TTEEEEEESTTT-TT-EEEEEEPPP--TTEEEEEEETTEEEEEEEPPP--TTEEEEEEETTEEEEEEEPPPPPPTTEEEEE--BTTB--EEEEGGGSPPPPTTEEEEEEEBTEEEEEEEPPPPPTTEEEEEEETTEEEEEEEPPPPPTT---B--BTTB--B-

Solvent-accessible surface area (backbone atoms only — not comparable to full-atom values): 19610 Å² total; per-residue (Å²): 133,91,86,81,88,79,86,79,80,82,77,77,87,73,79,71,77,75,42,62,94,61,15,16,41,47,72,63,50,96,92,42,72,45,46,70,41,72,46,63,36,86,73,40,56,96,63,19,13,36,41,73,42,39,40,73,34,70,41,47,68,40,71,48,66,80,64,65,94,60,24,18,25,44,71,49,30,42,73,31,75,40,40,90,35,74,46,70,86,53,60,92,69,37,42,56,42,66,42,41,56,66,36,70,42,48,70,38,75,57,79,78,48,50,66,58,11,16,50,46,82,48,95,46,101,72,49,69,68,50,60,38,66,51,77,87,60,85,57,54,53,91,66,12,12,22,52,47,24,75,44,34,69,53,63,73,39,71,50,74,68,33,62,92,61,15,12,38,43,73,49,28,46,62,32,71,44,48,71,41,72,46,69,79,44,62,92,60,18,19,39,42,66,42,8,38,90,93,31,28,66,29,64,41,48,69,41,72,54,73,82,49,62,94,69,20,11,35,44,68,47,42,43,72,34,71,41,46,73,38,74,48,69,80,44,50,84,73,16,12,43,45,69,59,32,56,70,32,70,40,47,71,38,75,37,58,75,81,51,54,94,58,16,11,43,73,36,67,62,36,37,72,34,60,42,36,67,42,52,53,83,76,48,81,76,38,61,94,57,14,15,59,44,72,50,28,55,77,31,82,41,46,69,40,75,51,77,76,42,62,93,62,14,14,36,44,73,48,31,42,91,31,72,42,47,72,42,72,54,75,86,52,65,92,96,48,64,72,44,70,44,36,53,70,34,72,45,46,97